Protein AF-0000000074055404 (afdb_homodimer)

pLDDT: mean 82.19, std 15.93, range [20.16, 97.06]

Nearest PDB structures (foldseek):
  6vli-assembly1_D  TM=5.947E-01  e=8.698E-02  Eganvirus ev186
  7qep-assembly1_O5  TM=8.240E-01  e=1.142E+00  Encephalitozoon cuniculi GB-M1
  1yc9-assembly1_A-3  TM=5.629E-01  e=6.021E+00  Vibrio cholerae
  2wmz-assembly1_B  TM=5.140E-01  e=6.353E+00  Escherichia coli K-12
  5c22-assembly3_C  TM=2.552E-01  e=2.553E+00  Escherichia coli

Structure (mmCIF, N/CA/C/O backbone):
data_AF-0000000074055404-model_v1
#
loop_
_entity.id
_entity.type
_entity.pdbx_description
1 polymer 'Uncharacterized protein'
#
loop_
_atom_site.group_PDB
_atom_site.id
_atom_site.type_symbol
_atom_site.label_atom_id
_atom_site.label_alt_id
_atom_site.label_comp_id
_atom_site.label_asym_id
_atom_site.label_entity_id
_atom_site.label_seq_id
_atom_site.pdbx_PDB_ins_code
_atom_site.Cartn_x
_atom_site.Cartn_y
_atom_site.Cartn_z
_atom_site.occupancy
_atom_site.B_iso_or_equiv
_atom_site.auth_seq_id
_atom_site.auth_comp_id
_atom_site.auth_asym_id
_atom_site.auth_atom_id
_atom_site.pdbx_PDB_model_num
ATOM 1 N N . MET A 1 1 ? -9.422 -15.828 -10.891 1 53.28 1 MET A N 1
ATOM 2 C CA . MET A 1 1 ? -8.461 -14.852 -10.383 1 53.28 1 MET A CA 1
ATOM 3 C C . MET A 1 1 ? -9.148 -13.516 -10.109 1 53.28 1 MET A C 1
ATOM 5 O O . MET A 1 1 ? -10.016 -13.086 -10.875 1 53.28 1 MET A O 1
ATOM 9 N N . SER A 1 2 ? -8.789 -13.016 -8.93 1 66.5 2 SER A N 1
ATOM 10 C CA . SER A 1 2 ? -9.516 -11.828 -8.492 1 66.5 2 SER A CA 1
ATOM 11 C C . SER A 1 2 ? -9.086 -10.602 -9.289 1 66.5 2 SER A C 1
ATOM 13 O O . SER A 1 2 ? -7.973 -10.547 -9.82 1 66.5 2 SER A O 1
ATOM 15 N N . GLU A 1 3 ? -9.984 -9.891 -9.828 1 78.94 3 GLU A N 1
ATOM 16 C CA . GLU A 1 3 ? -9.773 -8.578 -10.445 1 78.94 3 GLU A CA 1
ATOM 17 C C . GLU A 1 3 ? -8.633 -7.836 -9.766 1 78.94 3 GLU A C 1
ATOM 19 O O . GLU A 1 3 ? -7.852 -7.145 -10.422 1 78.94 3 GLU A O 1
ATOM 24 N N . LEU A 1 4 ? -8.414 -8.188 -8.555 1 81.88 4 LEU A N 1
ATOM 25 C CA . LEU A 1 4 ? -7.371 -7.492 -7.809 1 81.88 4 LEU A CA 1
ATOM 26 C C . LEU A 1 4 ? -5.988 -8.016 -8.195 1 81.88 4 LEU A C 1
ATOM 28 O O . LEU A 1 4 ? -5.059 -7.234 -8.398 1 81.88 4 LEU A O 1
ATOM 32 N N . SER A 1 5 ? -5.879 -9.305 -8.312 1 85.88 5 SER A N 1
ATOM 33 C CA . SER A 1 5 ? -4.582 -9.883 -8.656 1 85.88 5 SER A CA 1
ATOM 34 C C . SER A 1 5 ? -4.086 -9.375 -10.008 1 85.88 5 SER A C 1
ATOM 36 O O . SER A 1 5 ? -2.902 -9.078 -10.164 1 85.88 5 SER A O 1
ATOM 38 N N . GLN A 1 6 ? -4.977 -9.227 -10.922 1 86.88 6 GLN A N 1
ATOM 39 C CA . GLN A 1 6 ? -4.625 -8.711 -12.234 1 86.88 6 GLN A CA 1
ATOM 40 C C . GLN A 1 6 ? -4.215 -7.238 -12.156 1 86.88 6 GLN A C 1
ATOM 42 O O . GLN A 1 6 ? -3.258 -6.82 -12.812 1 86.88 6 GLN A O 1
ATOM 47 N N . ARG A 1 7 ? -4.992 -6.559 -11.414 1 88.5 7 ARG A N 1
ATOM 48 C CA . ARG A 1 7 ? -4.695 -5.141 -11.25 1 88.5 7 ARG A CA 1
ATOM 49 C C . ARG A 1 7 ? -3.316 -4.938 -10.625 1 88.5 7 ARG A C 1
ATOM 51 O O . ARG A 1 7 ? -2.543 -4.09 -11.078 1 88.5 7 ARG A O 1
ATOM 58 N N . ILE A 1 8 ? -3.008 -5.723 -9.656 1 91.88 8 ILE A N 1
ATOM 59 C CA . ILE A 1 8 ? -1.717 -5.605 -8.992 1 91.88 8 ILE A CA 1
ATOM 60 C C . ILE A 1 8 ? -0.596 -5.965 -9.961 1 91.88 8 ILE A C 1
ATOM 62 O O . ILE A 1 8 ? 0.423 -5.273 -10.031 1 91.88 8 ILE A O 1
ATOM 66 N N . ALA A 1 9 ? -0.831 -7.031 -10.695 1 93.25 9 ALA A N 1
ATOM 67 C CA . ALA A 1 9 ? 0.161 -7.43 -11.695 1 93.25 9 ALA A CA 1
ATOM 68 C C . ALA A 1 9 ? 0.406 -6.309 -12.695 1 93.25 9 ALA A C 1
ATOM 70 O O . ALA A 1 9 ? 1.551 -6.043 -13.078 1 93.25 9 ALA A O 1
ATOM 71 N N . ARG A 1 10 ? -0.628 -5.652 -13.086 1 93.19 10 ARG A N 1
ATOM 72 C CA . ARG A 1 10 ? -0.507 -4.539 -14.016 1 93.19 10 ARG A CA 1
ATOM 73 C C . ARG A 1 10 ? 0.276 -3.385 -13.398 1 93.19 10 ARG A C 1
ATOM 75 O O . ARG A 1 10 ? 1.116 -2.771 -14.055 1 93.19 10 ARG A O 1
ATOM 82 N N . LEU A 1 11 ? 0.013 -3.102 -12.188 1 93.5 11 LEU A N 1
ATOM 83 C CA . LEU A 1 11 ? 0.697 -2.014 -11.5 1 93.5 11 LEU A CA 1
ATOM 84 C C . LEU A 1 11 ? 2.18 -2.326 -11.328 1 93.5 11 LEU A C 1
ATOM 86 O O . LEU A 1 11 ? 3.023 -1.435 -11.438 1 93.5 11 LEU A O 1
ATOM 90 N N . VAL A 1 12 ? 2.49 -3.559 -11.102 1 95 12 VAL A N 1
ATOM 91 C CA . VAL A 1 12 ? 3.885 -3.971 -10.992 1 95 12 VAL A CA 1
ATOM 92 C C . VAL A 1 12 ? 4.578 -3.812 -12.344 1 95 12 VAL A C 1
ATOM 94 O O . VAL A 1 12 ? 5.684 -3.27 -12.422 1 95 12 VAL A O 1
ATOM 97 N N . HIS A 1 13 ? 3.9 -4.219 -13.312 1 95.44 13 HIS A N 1
ATOM 98 C CA . HIS A 1 13 ? 4.445 -4.078 -14.656 1 95.44 13 HIS A CA 1
ATOM 99 C C . HIS A 1 13 ? 4.68 -2.611 -15.008 1 95.44 13 HIS A C 1
ATOM 101 O O . HIS A 1 13 ? 5.723 -2.258 -15.555 1 95.44 13 HIS A O 1
ATOM 107 N N . ASN A 1 14 ? 3.705 -1.812 -14.695 1 94.69 14 ASN A N 1
ATOM 108 C CA . ASN A 1 14 ? 3.816 -0.384 -14.977 1 94.69 14 ASN A CA 1
ATOM 109 C C . ASN A 1 14 ? 4.992 0.242 -14.227 1 94.69 14 ASN A C 1
ATOM 111 O O . ASN A 1 14 ? 5.699 1.089 -14.773 1 94.69 14 ASN A O 1
ATOM 115 N N . ALA A 1 15 ? 5.176 -0.116 -13.023 1 93.75 15 ALA A N 1
ATOM 116 C CA . ALA A 1 15 ? 6.297 0.387 -12.234 1 93.75 15 ALA A CA 1
ATOM 117 C C . ALA A 1 15 ? 7.629 0.019 -12.883 1 93.75 15 ALA A C 1
ATOM 119 O O . ALA A 1 15 ? 8.539 0.85 -12.969 1 93.75 15 ALA A O 1
ATOM 120 N N . ALA A 1 16 ? 7.691 -1.181 -13.367 1 95.31 16 ALA A N 1
ATOM 121 C CA . ALA A 1 16 ? 8.914 -1.668 -13.992 1 95.31 16 ALA A CA 1
ATOM 122 C C . ALA A 1 16 ? 9.141 -1.011 -15.352 1 95.31 16 ALA A C 1
ATOM 124 O O . ALA A 1 16 ? 10.25 -0.587 -15.672 1 95.31 16 ALA A O 1
ATOM 125 N N . SER A 1 17 ? 8.102 -0.886 -16.109 1 95.62 17 SER A N 1
ATOM 126 C CA . SER A 1 17 ? 8.211 -0.383 -17.484 1 95.62 17 SER A CA 1
ATOM 127 C C . SER A 1 17 ? 8.445 1.124 -17.5 1 95.62 17 SER A C 1
ATOM 129 O O . SER A 1 17 ? 9.078 1.649 -18.422 1 95.62 17 SER A O 1
ATOM 131 N N . SER A 1 18 ? 7.973 1.788 -16.469 1 93.56 18 SER A N 1
ATOM 132 C CA . SER A 1 18 ? 8.117 3.24 -16.422 1 93.56 18 SER A CA 1
ATOM 133 C C . SER A 1 18 ? 9.453 3.645 -15.805 1 93.56 18 SER A C 1
ATOM 135 O O . SER A 1 18 ? 9.82 4.82 -15.828 1 93.56 18 SER A O 1
ATOM 137 N N . TYR A 1 19 ? 10.125 2.717 -15.266 1 93.62 19 TYR A N 1
ATOM 138 C CA . TYR A 1 19 ? 11.461 2.959 -14.734 1 93.62 19 TYR A CA 1
ATOM 139 C C . TYR A 1 19 ? 12.438 3.32 -15.844 1 93.62 19 TYR A C 1
ATOM 141 O O . TYR A 1 19 ? 12.328 2.803 -16.969 1 93.62 19 TYR A O 1
ATOM 149 N N . PRO A 1 20 ? 13.305 4.305 -15.531 1 94.81 20 PRO A N 1
ATOM 150 C CA . PRO A 1 20 ? 14.289 4.605 -16.562 1 94.81 20 PRO A CA 1
ATOM 151 C C . PRO A 1 20 ? 15.008 3.359 -17.094 1 94.81 20 PRO A C 1
ATOM 153 O O . PRO A 1 20 ? 15.609 2.619 -16.312 1 94.81 20 PRO A O 1
ATOM 156 N N . GLY A 1 21 ? 15.039 3.057 -18.453 1 95.56 21 GLY A N 1
ATOM 157 C CA . GLY A 1 21 ? 15.609 1.869 -19.062 1 95.56 21 GLY A CA 1
ATOM 158 C C . GLY A 1 21 ? 14.633 0.714 -19.156 1 95.56 21 GLY A C 1
ATOM 159 O O . GLY A 1 21 ? 14.938 -0.323 -19.75 1 95.56 21 GLY A O 1
ATOM 160 N N . GLY A 1 22 ? 13.5 0.928 -18.531 1 94.38 22 GLY A N 1
ATOM 161 C CA . GLY A 1 22 ? 12.422 -0.047 -18.641 1 94.38 22 GLY A CA 1
ATOM 162 C C . GLY A 1 22 ? 12.719 -1.346 -17.922 1 94.38 22 GLY A C 1
ATOM 163 O O . GLY A 1 22 ? 13.531 -1.374 -17 1 94.38 22 GLY A O 1
ATOM 164 N N . ILE A 1 23 ? 12.031 -2.412 -18.281 1 93.94 23 ILE A N 1
ATOM 165 C CA . ILE A 1 23 ? 12.164 -3.729 -17.672 1 93.94 23 ILE A CA 1
ATOM 166 C C . ILE A 1 23 ? 13.578 -4.262 -17.891 1 93.94 23 ILE A C 1
ATOM 168 O O . ILE A 1 23 ? 14.141 -4.93 -17.016 1 93.94 23 ILE A O 1
ATOM 172 N N . ALA A 1 24 ? 14.164 -3.904 -18.953 1 94.06 24 ALA A N 1
ATOM 173 C CA . ALA A 1 24 ? 15.516 -4.355 -19.266 1 94.06 24 ALA A CA 1
ATOM 174 C C . ALA A 1 24 ? 16.516 -3.879 -18.219 1 94.06 24 ALA A C 1
ATOM 176 O O . ALA A 1 24 ? 17.484 -4.582 -17.906 1 94.06 24 ALA A O 1
ATOM 177 N N . ALA A 1 25 ? 16.25 -2.703 -17.625 1 94.06 25 ALA A N 1
ATOM 178 C CA . ALA A 1 25 ? 17.156 -2.121 -16.625 1 94.06 25 ALA A CA 1
ATOM 179 C C . ALA A 1 25 ? 17 -2.822 -15.281 1 94.06 25 ALA A C 1
ATOM 181 O O . ALA A 1 25 ? 17.969 -2.916 -14.516 1 94.06 25 ALA A O 1
ATOM 182 N N . ILE A 1 26 ? 15.852 -3.33 -15.039 1 91.56 26 ILE A N 1
ATOM 183 C CA . ILE A 1 26 ? 15.594 -3.873 -13.711 1 91.56 26 ILE A CA 1
ATOM 184 C C . ILE A 1 26 ? 15.781 -5.387 -13.727 1 91.56 26 ILE A C 1
ATOM 186 O O . ILE A 1 26 ? 16.078 -5.996 -12.695 1 91.56 26 ILE A O 1
ATOM 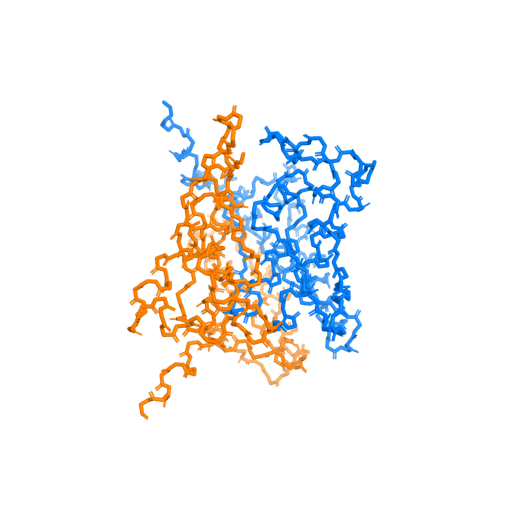190 N N . ALA A 1 27 ? 15.703 -6.047 -14.875 1 91.94 27 ALA A N 1
ATOM 191 C CA . ALA A 1 27 ? 15.68 -7.496 -15.039 1 91.94 27 ALA A CA 1
ATOM 192 C C . ALA A 1 27 ? 16.906 -8.141 -14.406 1 91.94 27 ALA A C 1
ATOM 194 O O . ALA A 1 27 ? 16.797 -9.141 -13.688 1 91.94 27 ALA A O 1
ATOM 195 N N . PRO A 1 28 ? 18.094 -7.531 -14.523 1 90.19 28 PRO A N 1
ATOM 196 C CA . PRO A 1 28 ? 19.266 -8.156 -13.922 1 90.19 28 PRO A CA 1
ATOM 197 C C . PRO A 1 28 ? 19.172 -8.266 -12.398 1 90.19 28 PRO A C 1
ATOM 199 O O . PRO A 1 28 ? 19.688 -9.219 -11.812 1 90.19 28 PRO A O 1
ATOM 202 N N . ARG A 1 29 ? 18.484 -7.398 -11.82 1 87.44 29 ARG A N 1
ATOM 203 C CA . ARG A 1 29 ? 18.375 -7.395 -10.367 1 87.44 29 ARG A CA 1
ATOM 204 C C . ARG A 1 29 ? 17.344 -8.414 -9.898 1 87.44 29 ARG A C 1
ATOM 206 O O . ARG A 1 29 ? 17.328 -8.797 -8.719 1 87.44 29 ARG A O 1
ATOM 213 N N . LEU A 1 30 ? 16.516 -8.75 -10.82 1 86.75 30 LEU A N 1
ATOM 214 C CA . LEU A 1 30 ? 15.492 -9.742 -10.484 1 86.75 30 LEU A CA 1
ATOM 215 C C . LEU A 1 30 ? 16.016 -11.156 -10.75 1 86.75 30 LEU A C 1
ATOM 217 O O . LEU A 1 30 ? 15.438 -12.125 -10.258 1 86.75 30 LEU A O 1
ATOM 221 N N . MET A 1 31 ? 17.109 -11.211 -11.477 1 80.44 31 MET A N 1
ATOM 222 C CA . MET A 1 31 ? 17.688 -12.5 -11.867 1 80.44 31 MET A CA 1
ATOM 223 C C . MET A 1 31 ? 18.672 -12.984 -10.812 1 80.44 31 MET A C 1
ATOM 225 O O . MET A 1 31 ? 19.297 -14.039 -10.984 1 80.44 31 MET A O 1
ATOM 229 N N . GLU A 1 32 ? 18.844 -12.312 -9.797 1 67.94 32 GLU A N 1
ATOM 230 C CA . GLU A 1 32 ? 19.906 -12.539 -8.828 1 67.94 32 GLU A CA 1
ATOM 231 C C . GLU A 1 32 ? 19.797 -13.93 -8.203 1 67.94 32 GLU A C 1
ATOM 233 O O . GLU A 1 32 ? 20.797 -14.508 -7.781 1 67.94 32 GLU A O 1
ATOM 238 N N . ASP A 1 33 ? 18.797 -14.562 -8.305 1 65.12 33 ASP A N 1
ATOM 239 C CA . ASP A 1 33 ? 18.703 -15.906 -7.746 1 65.12 33 ASP A CA 1
ATOM 240 C C . ASP A 1 33 ? 18.781 -16.969 -8.844 1 65.12 33 ASP A C 1
ATOM 242 O O . ASP A 1 33 ? 18.266 -18.078 -8.68 1 65.12 33 ASP A O 1
ATOM 246 N N . GLY A 1 34 ? 19.359 -16.578 -9.945 1 72.31 34 GLY A N 1
ATOM 247 C CA . GLY A 1 34 ? 19.578 -17.547 -11.008 1 72.31 34 GLY A CA 1
ATOM 248 C C . GLY A 1 34 ? 18.375 -17.688 -11.93 1 72.31 34 GLY A C 1
ATOM 249 O O . GLY A 1 34 ? 18.344 -18.578 -12.781 1 72.31 34 GLY A O 1
ATOM 250 N N . ARG A 1 35 ? 17.5 -16.906 -11.805 1 79.81 35 ARG A N 1
ATOM 251 C CA . ARG A 1 35 ? 16.328 -16.953 -12.672 1 79.81 35 ARG A CA 1
ATOM 252 C C . ARG A 1 35 ? 16.672 -16.516 -14.086 1 79.81 35 ARG A C 1
ATOM 254 O O . ARG A 1 35 ? 17.469 -15.594 -14.281 1 79.81 35 ARG A O 1
ATOM 261 N N . ALA A 1 36 ? 16.125 -17.344 -15.008 1 85 36 ALA A N 1
ATOM 262 C CA . ALA A 1 36 ? 16.328 -16.984 -16.406 1 85 36 ALA A CA 1
ATOM 263 C C . ALA A 1 36 ? 15.625 -15.664 -16.75 1 85 36 ALA A C 1
ATOM 265 O O . ALA A 1 36 ? 14.578 -15.359 -16.172 1 85 36 ALA A O 1
ATOM 266 N N . GLU A 1 37 ? 16.281 -14.953 -17.609 1 88.25 37 GLU A N 1
ATOM 267 C CA . GLU A 1 37 ? 15.719 -13.68 -18.062 1 88.25 37 GLU A CA 1
ATOM 268 C C . GLU A 1 37 ? 14.312 -13.867 -18.625 1 88.25 37 GLU A C 1
ATOM 270 O O . GLU A 1 37 ? 13.406 -13.078 -18.328 1 88.25 37 GLU A O 1
ATOM 275 N N . ARG A 1 38 ? 14.188 -14.875 -19.375 1 88.69 38 ARG A N 1
ATOM 276 C CA . ARG A 1 38 ? 12.891 -15.148 -20 1 88.69 38 ARG A CA 1
ATOM 277 C C . ARG A 1 38 ? 11.812 -15.336 -18.938 1 88.69 38 ARG A C 1
ATOM 279 O O . ARG A 1 38 ? 10.68 -14.883 -19.109 1 88.69 38 ARG A O 1
ATOM 286 N N . THR A 1 39 ? 12.148 -15.992 -17.859 1 86.19 39 THR A N 1
ATOM 287 C CA . THR A 1 39 ? 11.211 -16.234 -16.766 1 86.19 39 THR A CA 1
ATOM 288 C C . THR A 1 39 ? 10.82 -14.93 -16.078 1 86.19 39 THR A C 1
ATOM 290 O O . THR A 1 39 ? 9.648 -14.727 -15.742 1 86.19 39 THR A O 1
ATOM 293 N N . VAL A 1 40 ? 11.773 -14.047 -15.977 1 88.38 40 VAL A N 1
ATOM 294 C CA . VAL A 1 40 ? 11.523 -12.758 -15.344 1 88.38 40 VAL A CA 1
ATOM 295 C C . VAL A 1 40 ? 10.523 -11.953 -16.172 1 88.38 40 VAL A C 1
ATOM 297 O O . VAL A 1 40 ? 9.555 -11.414 -15.641 1 88.38 40 VAL A O 1
ATOM 300 N N . TYR A 1 41 ? 10.75 -11.961 -17.453 1 90.56 41 TYR A N 1
ATOM 301 C CA . TYR A 1 41 ? 9.859 -11.219 -18.344 1 90.56 41 TYR A CA 1
ATOM 302 C C . TYR A 1 41 ? 8.461 -11.828 -18.344 1 90.56 41 TYR A C 1
ATOM 304 O O . TYR A 1 41 ? 7.461 -11.109 -18.344 1 90.56 41 TYR A O 1
ATOM 312 N N . GLN A 1 42 ? 8.414 -13.094 -18.297 1 88.44 42 GLN A N 1
ATOM 313 C CA . GLN A 1 42 ? 7.125 -13.773 -18.266 1 88.44 42 GLN A CA 1
ATOM 314 C C . GLN A 1 42 ? 6.379 -13.469 -16.969 1 88.4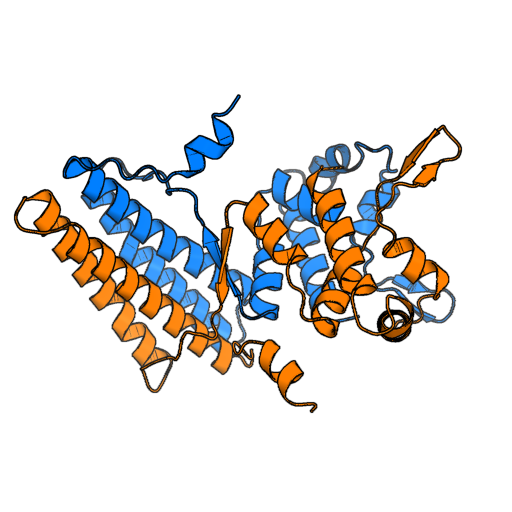4 42 GLN A C 1
ATOM 316 O O . GLN A 1 42 ? 5.168 -13.234 -16.984 1 88.44 42 GLN A O 1
ATOM 321 N N . ASP A 1 43 ? 7.062 -13.523 -15.914 1 88.56 43 ASP A N 1
ATOM 322 C CA . ASP A 1 43 ? 6.449 -13.297 -14.609 1 88.56 43 ASP A CA 1
ATOM 323 C C . ASP A 1 43 ? 5.914 -11.875 -14.492 1 88.56 43 ASP A C 1
ATOM 325 O O . ASP A 1 43 ? 4.914 -11.633 -13.812 1 88.56 43 ASP A O 1
ATOM 329 N N . LEU A 1 44 ? 6.586 -10.953 -15.18 1 92.06 44 LEU A N 1
ATOM 330 C CA . LEU A 1 44 ? 6.199 -9.547 -15.078 1 92.06 44 LEU A CA 1
ATOM 331 C C . LEU A 1 44 ? 5.121 -9.203 -16.094 1 92.06 44 LEU A C 1
ATOM 333 O O . LEU A 1 44 ? 4.539 -8.117 -16.047 1 92.06 44 LEU A O 1
ATOM 337 N N . ASN A 1 45 ? 4.887 -10.117 -16.984 1 90.5 45 ASN A N 1
ATOM 338 C CA . ASN A 1 45 ? 3.846 -9.875 -17.984 1 90.5 45 ASN A CA 1
ATOM 339 C C . ASN A 1 45 ? 2.453 -9.93 -17.359 1 90.5 45 ASN A C 1
ATOM 341 O O . ASN A 1 45 ? 2.045 -10.969 -16.828 1 90.5 45 ASN A O 1
ATOM 345 N N . PRO A 1 46 ? 1.762 -8.797 -17.438 1 89.38 46 PRO A N 1
ATOM 346 C CA . PRO A 1 46 ? 0.471 -8.727 -16.75 1 89.38 46 PRO A CA 1
ATOM 347 C C . PRO A 1 46 ? -0.663 -9.352 -17.562 1 89.38 46 PRO A C 1
ATOM 349 O O . PRO A 1 46 ? -1.794 -9.445 -17.078 1 89.38 46 PRO A O 1
ATOM 352 N N . GLN A 1 47 ? -0.398 -9.797 -18.688 1 87.25 47 GLN A N 1
ATOM 353 C CA . GLN A 1 47 ? -1.431 -10.352 -19.562 1 87.25 47 GLN A CA 1
ATOM 354 C C . GLN A 1 47 ? -1.619 -11.844 -19.312 1 87.25 47 GLN A C 1
ATOM 356 O O . GLN A 1 47 ? -0.646 -12.578 -19.109 1 87.25 47 GLN A O 1
ATOM 361 N N . PRO A 1 48 ? -2.896 -12.219 -19.25 1 81.81 48 PRO A N 1
ATOM 362 C CA . PRO A 1 48 ? -3.131 -13.656 -19.156 1 81.81 48 PRO A CA 1
ATOM 363 C C . PRO A 1 48 ? -2.627 -14.422 -20.375 1 81.81 48 PRO A C 1
ATOM 365 O O . PRO A 1 48 ? -2.561 -13.859 -21.469 1 81.81 48 PRO A O 1
ATOM 368 N N . ARG A 1 49 ? -2.26 -15.648 -20.141 1 78.62 49 ARG A N 1
ATOM 369 C CA . ARG A 1 49 ? -1.757 -16.484 -21.219 1 78.62 49 ARG A CA 1
ATOM 370 C C . ARG A 1 49 ? -2.768 -17.578 -21.594 1 78.62 49 ARG A C 1
ATOM 372 O O . ARG A 1 49 ? -3.402 -18.156 -20.719 1 78.62 49 ARG A O 1
ATOM 379 N N . LYS A 1 50 ? -2.938 -17.703 -22.844 1 78 50 LYS A N 1
ATOM 380 C CA . LYS A 1 50 ? -3.818 -18.781 -23.312 1 78 50 LYS A CA 1
ATOM 381 C C . LYS A 1 50 ? -3.146 -20.141 -23.188 1 78 50 LYS A C 1
ATOM 383 O O . LYS A 1 50 ? -1.993 -20.312 -23.594 1 78 50 LYS A O 1
ATOM 388 N N . LEU A 1 51 ? -3.801 -21.062 -22.484 1 74.69 51 LEU A N 1
ATOM 389 C CA . LEU A 1 51 ? -3.309 -22.438 -22.375 1 74.69 51 LEU A CA 1
ATOM 390 C C . LEU A 1 51 ? -3.768 -23.281 -23.562 1 74.69 51 LEU A C 1
ATOM 392 O O . LEU A 1 51 ? -4.621 -22.844 -24.344 1 74.69 51 LEU A O 1
ATOM 396 N N . GLY A 1 52 ? -3.041 -24.344 -23.719 1 72.56 52 GLY A N 1
ATOM 397 C CA . GLY A 1 52 ? -3.34 -25.219 -24.844 1 72.56 52 GLY A CA 1
ATOM 398 C C . GLY A 1 52 ? -4.789 -25.656 -24.891 1 72.56 52 GLY A C 1
ATOM 399 O O . GLY A 1 52 ? -5.34 -25.891 -25.969 1 72.56 52 GLY A O 1
ATOM 400 N N . ASP A 1 53 ? -5.473 -25.703 -23.828 1 75.44 53 ASP A N 1
ATOM 401 C CA . ASP A 1 53 ? -6.852 -26.172 -23.766 1 75.44 53 ASP A CA 1
ATOM 402 C C . ASP A 1 53 ? -7.836 -25.016 -23.844 1 75.44 53 ASP A C 1
ATOM 404 O O . ASP A 1 53 ? -9.039 -25.203 -23.641 1 75.44 53 ASP A O 1
ATOM 408 N N . GLY A 1 54 ? -7.348 -23.797 -24.062 1 74.62 54 GLY A N 1
ATOM 409 C CA . GLY A 1 54 ? -8.195 -22.625 -24.266 1 74.62 54 GLY A CA 1
ATOM 410 C C . GLY A 1 54 ? -8.383 -21.812 -23 1 74.62 54 GLY A C 1
ATOM 411 O O . GLY A 1 54 ? -8.93 -20.703 -23.047 1 74.62 54 GLY A O 1
ATOM 412 N N . ARG A 1 55 ? -7.926 -22.422 -22 1 74.69 55 ARG A N 1
ATOM 413 C CA . ARG A 1 55 ? -8.07 -21.688 -20.734 1 74.69 55 ARG A CA 1
ATOM 414 C C . ARG A 1 55 ? -7.027 -20.578 -20.625 1 74.69 55 ARG A C 1
ATOM 416 O O . ARG A 1 55 ? -5.977 -20.641 -21.266 1 74.69 55 ARG A O 1
ATOM 423 N N . MET A 1 56 ? -7.383 -19.5 -19.859 1 76.5 56 MET A N 1
ATOM 424 C CA . MET A 1 56 ? -6.48 -18.375 -19.609 1 76.5 56 MET A CA 1
ATOM 425 C C . MET A 1 56 ? -5.793 -18.516 -18.25 1 76.5 56 MET A C 1
ATOM 427 O O . MET A 1 56 ? -6.457 -18.719 -17.234 1 76.5 56 MET A O 1
ATOM 431 N N . LYS A 1 57 ? -4.508 -18.609 -18.391 1 74.81 57 LYS A N 1
ATOM 432 C CA . LYS A 1 57 ? -3.727 -18.609 -17.156 1 74.81 57 LYS A CA 1
ATOM 433 C C . LYS A 1 57 ? -3.516 -17.188 -16.641 1 74.81 57 LYS A C 1
ATOM 435 O O . LYS A 1 57 ? -3.049 -16.312 -17.359 1 74.81 57 LYS A O 1
ATOM 440 N N . PRO A 1 58 ? -3.908 -16.938 -15.438 1 78.56 58 PRO A N 1
ATOM 441 C CA . PRO A 1 58 ? -3.678 -15.602 -14.867 1 78.56 58 PRO A CA 1
ATOM 442 C C . PRO A 1 58 ? -2.193 -15.273 -14.734 1 78.56 58 PRO A C 1
ATOM 444 O O . PRO A 1 58 ? -1.35 -16.172 -14.758 1 78.56 58 PRO A O 1
ATOM 447 N N . PRO A 1 59 ? -1.983 -13.984 -14.648 1 78.88 59 PRO A N 1
ATOM 448 C CA . PRO A 1 59 ? -0.586 -13.602 -14.438 1 78.88 59 PRO A CA 1
ATOM 449 C C . PRO A 1 59 ? 0.038 -14.289 -13.227 1 78.88 59 PRO A C 1
ATOM 451 O O . PRO A 1 59 ? -0.628 -14.469 -12.203 1 78.88 59 PRO A O 1
ATOM 454 N N . CYS A 1 60 ? 1.234 -14.664 -13.375 1 80.06 60 CYS A N 1
ATOM 455 C CA . CYS A 1 60 ? 1.938 -15.43 -12.352 1 80.06 60 CYS A CA 1
ATOM 456 C C . CYS A 1 60 ? 2.951 -14.562 -11.617 1 80.06 60 CYS A C 1
ATOM 458 O O . CYS A 1 60 ? 3.969 -15.055 -11.133 1 80.06 60 CYS A O 1
ATOM 460 N N . THR A 1 61 ? 2.641 -13.297 -11.633 1 89.31 61 THR A N 1
ATOM 461 C CA . THR A 1 61 ? 3.58 -12.43 -10.945 1 89.31 61 THR A CA 1
ATOM 462 C C . THR A 1 61 ? 3.758 -12.867 -9.492 1 89.31 61 THR A C 1
ATOM 464 O O . THR A 1 61 ? 2.777 -13.117 -8.789 1 89.31 61 THR A O 1
ATOM 467 N N . LYS A 1 62 ? 4.957 -12.938 -9.109 1 90 62 LYS A N 1
ATOM 468 C CA . LYS A 1 62 ? 5.293 -13.422 -7.773 1 90 62 LYS A CA 1
ATOM 469 C C . LYS A 1 62 ? 5.402 -12.273 -6.781 1 90 62 LYS A C 1
ATOM 471 O O . LYS A 1 62 ? 5.684 -11.133 -7.168 1 90 62 LYS A O 1
ATOM 476 N N . ILE A 1 63 ? 5.277 -12.695 -5.574 1 90.69 63 ILE A N 1
ATOM 477 C CA . ILE A 1 63 ? 5.414 -11.727 -4.492 1 90.69 63 ILE A CA 1
ATOM 478 C C . ILE A 1 63 ? 6.832 -11.156 -4.484 1 90.69 63 ILE A C 1
ATOM 480 O O . ILE A 1 63 ? 7.02 -9.953 -4.305 1 90.69 63 ILE A O 1
ATOM 484 N N . GLY A 1 64 ? 7.781 -12 -4.719 1 89.25 64 GLY A N 1
ATOM 485 C CA . GLY A 1 64 ? 9.164 -11.555 -4.746 1 89.25 64 GLY A CA 1
ATOM 486 C C . GLY A 1 64 ? 9.438 -10.5 -5.801 1 89.25 64 GLY A C 1
ATOM 487 O O . GLY A 1 64 ? 10.172 -9.539 -5.555 1 89.25 64 GLY A O 1
ATOM 488 N N . ASP A 1 65 ? 8.852 -10.68 -6.898 1 91.56 65 ASP A N 1
ATOM 489 C CA . ASP A 1 65 ? 9.008 -9.703 -7.973 1 91.56 65 ASP A CA 1
ATOM 490 C C . ASP A 1 65 ? 8.375 -8.367 -7.598 1 91.56 65 ASP A C 1
ATOM 492 O O . ASP A 1 65 ? 8.961 -7.309 -7.836 1 91.56 65 ASP A O 1
ATOM 496 N N . MET A 1 66 ? 7.223 -8.469 -7.086 1 93.31 66 MET A N 1
ATOM 497 C CA . MET A 1 66 ? 6.531 -7.25 -6.66 1 93.31 66 MET A CA 1
ATOM 498 C C . MET A 1 66 ? 7.375 -6.469 -5.66 1 93.31 66 MET A C 1
ATOM 500 O O . MET A 1 66 ? 7.562 -5.262 -5.809 1 93.31 66 MET A O 1
ATOM 504 N N . VAL A 1 67 ? 7.902 -7.145 -4.738 1 90.31 67 VAL A N 1
ATOM 505 C CA . VAL A 1 67 ? 8.703 -6.52 -3.689 1 90.31 67 VAL A CA 1
ATOM 506 C C . VAL A 1 67 ? 9.945 -5.875 -4.305 1 90.31 67 VAL A C 1
ATOM 508 O O . VAL A 1 67 ? 10.227 -4.703 -4.062 1 90.31 67 VAL A O 1
ATOM 511 N N . ARG A 1 68 ? 10.57 -6.578 -5.102 1 91.19 68 ARG A N 1
ATOM 512 C CA . ARG A 1 68 ? 11.82 -6.094 -5.68 1 91.19 68 ARG A CA 1
ATOM 513 C C . ARG A 1 68 ? 11.57 -4.906 -6.605 1 91.19 68 ARG A C 1
ATOM 515 O O . ARG A 1 68 ? 12.32 -3.932 -6.594 1 91.19 68 ARG A O 1
ATOM 522 N N . VAL A 1 69 ? 10.57 -5 -7.391 1 93.44 69 VAL A N 1
ATOM 523 C CA . VAL A 1 69 ? 10.227 -3.9 -8.289 1 93.44 69 VAL A CA 1
ATOM 524 C C . VAL A 1 69 ? 9.938 -2.643 -7.473 1 93.44 69 VAL A C 1
ATOM 526 O O . VAL A 1 69 ? 10.406 -1.554 -7.805 1 93.44 69 VAL A O 1
ATOM 529 N N . MET A 1 70 ? 9.227 -2.822 -6.41 1 92.31 70 MET A N 1
ATOM 530 C CA . MET A 1 70 ? 8.914 -1.679 -5.559 1 92.31 70 MET A CA 1
ATOM 531 C C . MET A 1 70 ? 10.164 -1.13 -4.891 1 92.31 70 MET A C 1
ATOM 533 O O . MET A 1 70 ? 10.32 0.085 -4.746 1 92.31 70 MET A O 1
ATOM 537 N N . GLU A 1 71 ? 11.07 -1.958 -4.547 1 89.25 71 GLU A N 1
ATOM 538 C CA . GLU A 1 71 ? 12.328 -1.53 -3.934 1 89.25 71 GLU A CA 1
ATOM 539 C C . GLU A 1 71 ? 13.18 -0.729 -4.918 1 89.25 71 GLU A C 1
ATOM 541 O O . GLU A 1 71 ? 13.766 0.289 -4.547 1 89.25 71 GLU A O 1
ATOM 546 N N . ILE A 1 72 ? 13.188 -1.21 -6.082 1 91.44 72 ILE A N 1
ATOM 547 C CA . ILE A 1 72 ? 14.047 -0.606 -7.09 1 91.44 72 ILE A CA 1
ATOM 548 C C . ILE A 1 72 ? 13.438 0.708 -7.574 1 91.44 72 ILE A C 1
ATOM 550 O O . ILE A 1 72 ? 14.141 1.719 -7.688 1 91.44 72 ILE A O 1
ATOM 554 N N . THR A 1 73 ? 12.156 0.726 -7.82 1 92.94 73 THR A N 1
ATOM 555 C CA . THR A 1 73 ? 11.516 1.858 -8.484 1 92.94 73 THR A CA 1
ATOM 556 C C . THR A 1 73 ? 11.023 2.875 -7.457 1 92.94 73 THR A C 1
ATOM 558 O O . THR A 1 73 ? 10.805 4.043 -7.789 1 92.94 73 THR A O 1
ATOM 561 N N . GLY A 1 74 ? 10.672 2.438 -6.25 1 88.44 74 GLY A N 1
ATOM 562 C CA . GLY A 1 74 ? 10.055 3.303 -5.254 1 88.44 74 GLY A CA 1
ATOM 563 C C . GLY A 1 74 ? 8.57 3.518 -5.488 1 88.44 74 GLY A C 1
ATOM 564 O O . GLY A 1 74 ? 7.918 4.238 -4.73 1 88.44 74 GLY A O 1
ATOM 565 N N . ASN A 1 75 ? 8.094 2.951 -6.539 1 90.81 75 ASN A N 1
ATOM 566 C CA . ASN A 1 75 ? 6.668 3.053 -6.844 1 90.81 75 ASN A CA 1
ATOM 567 C C . ASN A 1 75 ? 5.848 2.061 -6.023 1 90.81 75 ASN A C 1
ATOM 569 O O . ASN A 1 75 ? 5.887 0.855 -6.277 1 90.81 75 ASN A O 1
ATOM 573 N N . LEU A 1 76 ? 4.988 2.568 -5.086 1 89.5 76 LEU A N 1
ATOM 574 C CA . LEU A 1 76 ? 4.277 1.717 -4.137 1 89.5 76 LEU A CA 1
ATOM 575 C C . LEU A 1 76 ? 2.807 1.588 -4.516 1 89.5 76 LEU A C 1
ATOM 577 O O . LEU A 1 76 ? 1.992 1.135 -3.711 1 89.5 76 LEU A O 1
ATOM 581 N N . GLU A 1 77 ? 2.471 1.902 -5.715 1 89.69 77 GLU A N 1
ATOM 582 C CA . GLU A 1 77 ? 1.084 1.836 -6.164 1 89.69 77 GLU A CA 1
ATOM 583 C C . GLU A 1 77 ? 0.507 0.436 -5.973 1 89.69 77 GLU A C 1
ATOM 585 O O . GLU A 1 77 ? -0.643 0.285 -5.555 1 89.69 77 GLU A O 1
ATOM 590 N N . PRO A 1 78 ? 1.258 -0.653 -6.266 1 92.81 78 PRO A N 1
ATOM 591 C CA . PRO A 1 78 ? 0.703 -1.985 -6.012 1 92.81 78 PRO A CA 1
ATOM 592 C C . PRO A 1 78 ? 0.323 -2.197 -4.547 1 92.81 78 PRO A C 1
ATOM 594 O O . PRO A 1 78 ? -0.721 -2.789 -4.258 1 92.81 78 PRO A O 1
ATOM 597 N N . LEU A 1 79 ? 1.139 -1.713 -3.686 1 89.88 79 LEU A N 1
ATOM 598 C CA . LEU A 1 79 ? 0.875 -1.837 -2.256 1 89.88 79 LEU A CA 1
ATOM 599 C C . LEU A 1 79 ? -0.339 -1.007 -1.853 1 89.88 79 LEU A C 1
ATOM 601 O O . LEU A 1 79 ? -1.17 -1.459 -1.062 1 89.88 79 LEU A O 1
ATOM 605 N N . TYR A 1 80 ? -0.468 0.114 -2.434 1 84.94 80 TYR A N 1
ATOM 606 C CA . TYR A 1 80 ? -1.622 0.963 -2.162 1 84.94 80 TYR A CA 1
ATOM 607 C C . TYR A 1 80 ? -2.91 0.306 -2.646 1 84.94 80 TYR A C 1
ATOM 609 O O . TYR A 1 80 ? -3.939 0.371 -1.972 1 84.94 80 TYR A O 1
ATOM 617 N N . ALA A 1 81 ? -2.826 -0.295 -3.725 1 85.75 81 ALA A N 1
ATOM 618 C CA . ALA A 1 81 ? -3.996 -0.992 -4.254 1 85.75 81 ALA A CA 1
ATOM 619 C C . ALA A 1 81 ? -4.414 -2.139 -3.338 1 85.75 81 ALA A C 1
ATOM 621 O O . ALA A 1 81 ? -5.605 -2.348 -3.096 1 85.75 81 ALA A O 1
ATOM 622 N N . LEU A 1 82 ? -3.43 -2.861 -2.842 1 88.5 82 LEU A N 1
ATOM 623 C CA . LEU A 1 82 ? -3.713 -3.934 -1.894 1 88.5 82 LEU A CA 1
ATOM 624 C C . LEU A 1 82 ? -4.395 -3.387 -0.644 1 88.5 82 LEU A C 1
ATOM 626 O O . LEU A 1 82 ? -5.41 -3.926 -0.2 1 88.5 82 LEU A O 1
ATOM 630 N N . CYS A 1 83 ? -3.846 -2.334 -0.136 1 84.56 83 CYS A N 1
ATOM 631 C CA . CYS A 1 83 ? -4.406 -1.725 1.065 1 84.56 83 CYS A CA 1
ATOM 632 C C . CYS A 1 83 ? -5.844 -1.278 0.831 1 84.56 83 CYS A C 1
ATOM 634 O O . CYS A 1 83 ? -6.727 -1.567 1.64 1 84.56 83 CYS A O 1
ATOM 636 N N . ALA A 1 84 ? -5.996 -0.651 -0.258 1 78.31 84 ALA A N 1
ATOM 637 C CA . ALA A 1 84 ? -7.332 -0.156 -0.577 1 78.31 84 ALA A CA 1
ATOM 638 C C . ALA A 1 84 ? -8.344 -1.299 -0.625 1 78.31 84 ALA A C 1
ATOM 640 O O . ALA A 1 84 ? -9.453 -1.179 -0.1 1 78.31 84 ALA A O 1
ATOM 641 N N . HIS A 1 85 ? -7.953 -2.379 -1.202 1 82.12 85 HIS A N 1
ATOM 642 C CA . HIS A 1 85 ? -8.844 -3.523 -1.354 1 82.12 85 HIS A CA 1
ATOM 643 C C . HIS A 1 85 ? -9.266 -4.078 0.004 1 82.12 85 HIS A C 1
ATOM 645 O O . HIS A 1 85 ? -10.398 -4.531 0.168 1 82.12 85 HIS A O 1
ATOM 651 N N . PHE A 1 86 ? -8.398 -3.986 0.926 1 83.25 86 PHE A N 1
ATOM 652 C CA . PHE A 1 86 ? -8.68 -4.574 2.23 1 83.25 86 PHE A CA 1
ATOM 653 C C . PHE A 1 86 ? -9.117 -3.506 3.225 1 83.25 86 PHE A C 1
ATOM 655 O O . PHE A 1 86 ? -9.133 -3.742 4.434 1 83.25 86 PHE A O 1
ATOM 662 N N . GLY A 1 87 ? -9.328 -2.236 2.738 1 74.69 87 GLY A N 1
ATOM 663 C CA . GLY A 1 87 ? -9.883 -1.175 3.561 1 74.69 87 GLY A CA 1
ATOM 664 C C . GLY A 1 87 ? -8.859 -0.501 4.449 1 74.69 87 GLY A C 1
ATOM 665 O O . GLY A 1 87 ? -9.18 -0.072 5.559 1 74.69 87 GLY A O 1
ATOM 666 N N . LEU A 1 88 ? -7.645 -0.542 4.016 1 76.75 88 LEU A N 1
ATOM 667 C CA . LEU A 1 88 ? -6.562 0.052 4.793 1 76.75 88 LEU A CA 1
ATOM 668 C C . LEU A 1 88 ? -5.988 1.274 4.082 1 76.75 88 LEU A C 1
ATOM 670 O O . LEU A 1 88 ? -6.023 1.355 2.854 1 76.75 88 LEU A O 1
ATOM 674 N N . VAL A 1 89 ? -5.535 2.186 4.824 1 76.06 89 VAL A N 1
ATOM 675 C CA . VAL A 1 89 ? -4.801 3.352 4.34 1 76.06 89 VAL A CA 1
ATOM 676 C C . VAL A 1 89 ? -3.355 3.291 4.824 1 76.06 89 VAL A C 1
ATOM 678 O O . VAL A 1 89 ? -3.1 3.23 6.027 1 76.06 89 VAL A O 1
ATOM 681 N N . PRO A 1 90 ? -2.496 3.207 3.848 1 76.62 90 PRO A N 1
ATOM 682 C CA . PRO A 1 90 ? -1.084 3.229 4.234 1 76.62 90 PRO A CA 1
ATOM 683 C C . PRO A 1 90 ? -0.586 4.629 4.574 1 76.62 90 PRO A C 1
ATOM 685 O O . PRO A 1 90 ? -0.823 5.574 3.816 1 76.62 90 PRO A O 1
ATOM 688 N N . THR A 1 91 ? -0.008 4.777 5.742 1 74.19 91 THR A N 1
ATOM 689 C CA . THR A 1 91 ? 0.55 6.055 6.176 1 74.19 91 THR A CA 1
ATOM 690 C C . THR A 1 91 ? 2.035 5.914 6.496 1 74.19 91 THR A C 1
ATOM 692 O O . THR A 1 91 ? 2.439 4.992 7.203 1 74.19 91 THR A O 1
ATOM 695 N N . SER A 1 92 ? 2.799 6.719 5.98 1 71.12 92 SER A N 1
ATOM 696 C CA . SER A 1 92 ? 4.242 6.664 6.184 1 71.12 92 SER A CA 1
ATOM 697 C C . SER A 1 92 ? 4.613 7.016 7.621 1 71.12 92 SER A C 1
ATOM 699 O O . SER A 1 92 ? 4.039 7.934 8.211 1 71.12 92 SER A O 1
ATOM 701 N N . LEU A 1 93 ? 5.379 6.008 8.305 1 53.22 93 LEU A N 1
ATOM 702 C CA . LEU A 1 93 ? 5.914 6.258 9.633 1 53.22 93 LEU A CA 1
ATOM 703 C C . LEU A 1 93 ? 7.113 7.199 9.57 1 53.22 93 LEU A C 1
ATOM 705 O O . LEU A 1 93 ? 7.527 7.754 10.594 1 53.22 93 LEU A O 1
ATOM 709 N N . ASN A 1 94 ? 7.805 7.098 8.648 1 48.81 94 ASN A N 1
ATOM 710 C CA . ASN A 1 94 ? 9.047 7.863 8.633 1 48.81 94 ASN A CA 1
ATOM 711 C C . ASN A 1 94 ? 8.812 9.312 9.062 1 48.81 94 ASN A C 1
ATOM 713 O O . ASN A 1 94 ? 7.844 9.945 8.633 1 48.81 94 ASN A O 1
ATOM 717 N N . ALA A 1 95 ? 9.102 9.469 10.352 1 51.41 95 ALA A N 1
ATOM 718 C CA . ALA A 1 95 ? 9.305 10.875 10.695 1 51.41 95 ALA A CA 1
ATOM 719 C C . ALA A 1 95 ? 9.781 11.672 9.484 1 51.41 95 ALA A C 1
ATOM 721 O O . ALA A 1 95 ? 10.82 11.367 8.898 1 51.41 95 ALA A O 1
ATOM 722 N N . LEU A 1 96 ? 8.734 11.969 8.672 1 61.62 96 LEU A N 1
ATOM 723 C CA . LEU A 1 96 ? 9.078 12.609 7.402 1 61.62 96 LEU A CA 1
ATOM 724 C C . LEU A 1 96 ? 10.008 13.797 7.629 1 61.62 96 LEU A C 1
ATOM 726 O O . LEU A 1 96 ? 9.812 14.578 8.562 1 61.62 96 LEU A O 1
ATOM 730 N N . GLU A 1 97 ? 11.359 13.5 7.574 1 70.12 97 GLU A N 1
ATOM 731 C CA . GLU A 1 97 ? 12.266 14.641 7.559 1 70.12 97 GLU A CA 1
ATOM 732 C C . GLU A 1 97 ? 11.656 15.812 6.793 1 70.12 97 GLU A C 1
ATOM 734 O O . GLU A 1 97 ? 11.273 15.672 5.633 1 70.12 97 GLU A O 1
ATOM 739 N N . PRO A 1 98 ? 11.469 16.844 7.672 1 76.94 98 PRO A N 1
ATOM 740 C CA . PRO A 1 98 ? 11.016 18.031 6.926 1 76.94 98 PRO A CA 1
ATOM 741 C C . PRO A 1 98 ? 11.82 18.25 5.645 1 76.94 98 PRO A C 1
ATOM 743 O O . PRO A 1 98 ? 13.023 17.984 5.605 1 76.94 98 PRO A O 1
ATOM 746 N N . ASP A 1 99 ? 11.203 18.578 4.605 1 80.88 99 ASP A N 1
ATOM 747 C CA . ASP A 1 99 ? 11.875 18.734 3.32 1 80.88 99 ASP A CA 1
ATOM 748 C C . ASP A 1 99 ? 11.922 20.188 2.885 1 80.88 99 ASP A C 1
ATOM 750 O O . ASP A 1 99 ? 12.18 20.484 1.717 1 80.88 99 ASP A O 1
ATOM 754 N N . ALA A 1 100 ? 11.562 21.016 3.789 1 88.06 100 ALA A N 1
ATOM 755 C CA . ALA A 1 100 ? 11.672 22.469 3.584 1 88.06 100 ALA A CA 1
ATOM 756 C C . ALA A 1 100 ? 12.625 23.094 4.598 1 88.06 100 ALA A C 1
ATOM 758 O O . ALA A 1 100 ? 12.906 22.5 5.645 1 88.06 100 ALA A O 1
ATOM 759 N N . PRO A 1 101 ? 13.219 24.188 4.27 1 89.56 101 PRO A N 1
ATOM 760 C CA . PRO A 1 101 ? 14.258 24.797 5.117 1 89.56 101 PRO A CA 1
ATOM 761 C C . PRO A 1 101 ? 13.703 25.328 6.43 1 89.56 101 PRO A C 1
ATOM 763 O O . PRO A 1 101 ? 14.445 25.469 7.41 1 89.56 101 PRO A O 1
ATOM 766 N N . ASN A 1 102 ? 12.43 25.797 6.434 1 91.31 102 ASN A N 1
ATOM 767 C CA . ASN A 1 102 ? 11.836 26.297 7.668 1 91.31 102 ASN A CA 1
ATOM 768 C C . ASN A 1 102 ? 10.352 25.953 7.758 1 91.31 102 ASN A C 1
ATOM 770 O O . ASN A 1 102 ? 9.781 25.391 6.824 1 91.31 102 ASN A O 1
ATOM 774 N N . MET A 1 103 ? 9.781 26.312 8.859 1 90.5 103 MET A N 1
ATOM 775 C CA . MET A 1 103 ? 8.414 25.938 9.203 1 90.5 103 MET A CA 1
ATOM 776 C C . MET A 1 103 ? 7.418 26.562 8.227 1 90.5 103 MET A C 1
ATOM 778 O O . MET A 1 103 ? 6.48 25.906 7.777 1 90.5 103 MET A O 1
ATOM 782 N N . GLU A 1 104 ? 7.668 27.812 7.883 1 91.75 104 GLU A N 1
ATOM 783 C CA . GLU A 1 104 ? 6.75 28.531 6.992 1 91.75 104 GLU A CA 1
ATOM 784 C C . GLU A 1 104 ? 6.691 27.859 5.621 1 91.75 104 GLU A C 1
ATOM 786 O O . GLU A 1 104 ? 5.613 27.719 5.039 1 91.75 104 GLU A O 1
ATOM 791 N N . ARG A 1 105 ? 7.82 27.484 5.215 1 91.44 105 ARG A N 1
ATOM 792 C CA . ARG A 1 105 ? 7.879 26.828 3.91 1 91.44 105 ARG A CA 1
ATOM 793 C C . ARG A 1 105 ? 7.25 25.438 3.963 1 91.44 105 ARG A C 1
ATOM 795 O O . ARG A 1 105 ? 6.645 25 2.986 1 91.44 105 ARG A O 1
ATOM 802 N N . GLU A 1 106 ? 7.422 24.766 5.051 1 91.81 106 GLU A N 1
ATOM 803 C CA . GLU A 1 106 ? 6.723 23.5 5.227 1 91.81 106 GLU A CA 1
ATOM 804 C C . GLU A 1 106 ? 5.211 23.688 5.172 1 91.81 106 GLU A C 1
ATOM 806 O O . GLU A 1 106 ? 4.508 22.922 4.504 1 91.81 106 GLU A O 1
ATOM 811 N N . MET A 1 107 ? 4.75 24.703 5.863 1 94.44 107 MET A N 1
ATOM 812 C CA . MET A 1 107 ? 3.318 25 5.91 1 94.44 107 MET A CA 1
ATOM 813 C C . MET A 1 107 ? 2.777 25.281 4.512 1 94.44 107 MET A C 1
ATOM 815 O O . MET A 1 107 ? 1.653 24.891 4.188 1 94.44 107 MET A O 1
ATOM 819 N N . LEU A 1 108 ? 3.553 25.922 3.674 1 94.25 108 LEU A N 1
ATOM 820 C CA . LEU A 1 108 ? 3.107 26.297 2.338 1 94.25 108 LEU A CA 1
ATOM 821 C C . LEU A 1 108 ? 2.828 25.062 1.485 1 94.25 108 LEU A C 1
ATOM 823 O O . LEU A 1 108 ? 2.082 25.141 0.505 1 94.25 108 LEU A O 1
ATOM 827 N N . GLN A 1 109 ? 3.426 23.984 1.838 1 93.62 109 GLN A N 1
ATOM 828 C CA . GLN A 1 109 ? 3.25 22.75 1.075 1 93.62 109 GLN A CA 1
ATOM 829 C C . GLN A 1 109 ? 1.943 22.062 1.445 1 93.62 109 GLN A C 1
ATOM 831 O O . GLN A 1 109 ? 1.443 21.219 0.691 1 93.62 109 GLN A O 1
ATOM 836 N N . ASP A 1 110 ? 1.372 22.344 2.59 1 95.5 110 ASP A N 1
ATOM 837 C CA . ASP A 1 110 ? 0.286 21.562 3.168 1 95.5 110 ASP A CA 1
ATOM 838 C C . ASP A 1 110 ? -0.992 21.703 2.344 1 95.5 110 ASP A C 1
ATOM 840 O O . ASP A 1 110 ? -1.599 20.703 1.949 1 95.5 110 ASP A O 1
ATOM 844 N N . VAL A 1 111 ? -1.354 22.938 2.037 1 95.25 111 VAL A N 1
ATOM 845 C CA . VAL A 1 111 ? -2.637 23.172 1.381 1 95.25 111 VAL A CA 1
ATOM 846 C C . VAL A 1 111 ? -2.582 22.656 -0.056 1 95.25 111 VAL A C 1
ATOM 848 O O . VAL A 1 111 ? -3.508 21.984 -0.516 1 95.25 111 VAL A O 1
ATOM 851 N N . PRO A 1 112 ? -1.504 22.875 -0.833 1 96.25 112 PRO A N 1
ATOM 852 C CA . PRO A 1 112 ? -1.43 22.312 -2.178 1 96.25 112 PR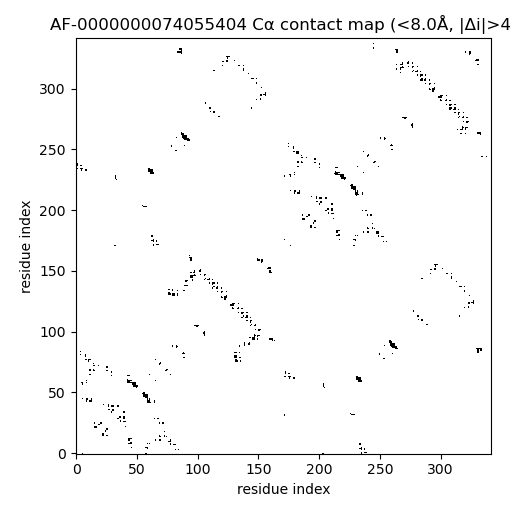O A CA 1
ATOM 853 C C . PRO A 1 112 ? -1.592 20.781 -2.182 1 96.25 112 PRO A C 1
ATOM 855 O O . PRO A 1 112 ? -2.219 20.234 -3.086 1 96.25 112 PRO A O 1
ATOM 858 N N . SER A 1 113 ? -0.979 20.141 -1.255 1 95.38 113 SER A N 1
ATOM 859 C CA . SER A 1 113 ? -1.104 18.688 -1.194 1 95.38 113 SER A CA 1
ATOM 860 C C . SER A 1 113 ? -2.545 18.266 -0.93 1 95.38 113 SER A C 1
ATOM 862 O O . SER A 1 113 ? -3.004 17.25 -1.445 1 95.38 113 SER A O 1
ATOM 864 N N . VAL A 1 114 ? -3.246 18.984 -0.09 1 96.38 114 VAL A N 1
ATOM 865 C CA . VAL A 1 114 ? -4.656 18.719 0.17 1 96.38 114 VAL A CA 1
ATOM 866 C C . VAL A 1 114 ? -5.469 18.938 -1.101 1 96.38 114 VAL A C 1
ATOM 868 O O . VAL A 1 114 ? -6.367 18.156 -1.421 1 96.38 114 VAL A O 1
ATOM 871 N N . VAL A 1 115 ? -5.133 19.969 -1.823 1 96.75 115 VAL A N 1
ATOM 872 C CA . VAL A 1 115 ? -5.828 20.266 -3.07 1 96.75 115 VAL A CA 1
ATOM 873 C C . VAL A 1 115 ? -5.605 19.125 -4.066 1 96.75 115 VAL A C 1
ATOM 875 O O . VAL A 1 115 ? -6.539 18.703 -4.754 1 96.75 115 VAL A O 1
ATOM 878 N N . ARG A 1 116 ? -4.387 18.688 -4.125 1 96.12 116 ARG A N 1
ATOM 879 C CA . ARG A 1 116 ? -4.098 17.547 -4.988 1 96.12 116 ARG A CA 1
ATOM 880 C C . ARG A 1 116 ? -4.945 16.328 -4.602 1 96.12 116 ARG A C 1
ATOM 882 O O . ARG A 1 116 ? -5.453 15.625 -5.473 1 96.12 116 ARG A O 1
ATOM 889 N N . LEU A 1 117 ? -5.051 16.062 -3.355 1 95.88 117 LEU A N 1
ATOM 890 C CA . LEU A 1 117 ? -5.895 14.969 -2.873 1 95.88 117 LEU A CA 1
ATOM 891 C C . LEU A 1 117 ? -7.336 15.156 -3.338 1 95.88 117 LEU A C 1
ATOM 893 O O . LEU A 1 117 ? -7.965 14.203 -3.812 1 95.88 117 LEU A O 1
ATOM 897 N N . HIS A 1 118 ? -7.84 16.344 -3.248 1 97 118 HIS A N 1
ATOM 898 C CA . HIS A 1 118 ? -9.203 16.625 -3.682 1 97 118 HIS A CA 1
ATOM 899 C C . HIS A 1 118 ? -9.375 16.344 -5.172 1 97 118 HIS A C 1
ATOM 901 O O . HIS A 1 118 ? -10.383 15.766 -5.582 1 97 118 HIS A O 1
ATOM 907 N N . GLU A 1 119 ? -8.422 16.75 -5.906 1 96.81 119 GLU A N 1
ATOM 908 C CA . GLU A 1 119 ? -8.461 16.516 -7.348 1 96.81 119 GLU A CA 1
ATOM 909 C C . GLU A 1 119 ? -8.508 15.031 -7.664 1 96.81 119 GLU A C 1
ATOM 911 O O . GLU A 1 119 ? -9.273 14.594 -8.523 1 96.81 119 GLU A 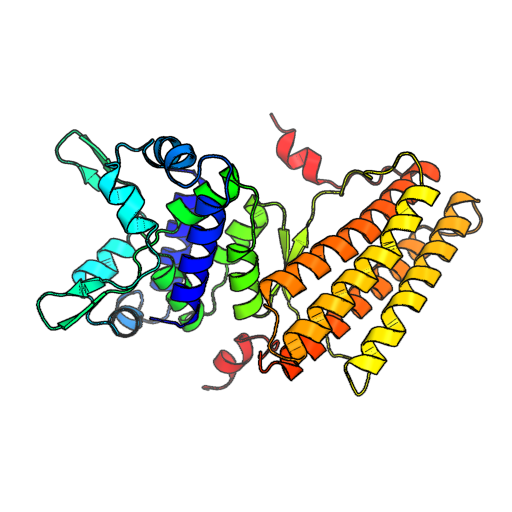O 1
ATOM 916 N N . ASP A 1 120 ? -7.66 14.305 -6.992 1 95.25 120 ASP A N 1
ATOM 917 C CA . ASP A 1 120 ? -7.629 12.867 -7.227 1 95.25 120 ASP A CA 1
ATOM 918 C C . ASP A 1 120 ? -8.922 12.203 -6.762 1 95.25 120 ASP A C 1
ATOM 920 O O . ASP A 1 120 ? -9.398 11.25 -7.379 1 95.25 120 ASP A O 1
ATOM 924 N N . CYS A 1 121 ? -9.508 12.688 -5.73 1 94.06 121 CYS A N 1
ATOM 925 C CA . CYS A 1 121 ? -10.805 12.195 -5.273 1 94.06 121 CYS A CA 1
ATOM 926 C C . CYS A 1 121 ? -11.891 12.469 -6.309 1 94.06 121 CYS A C 1
ATOM 928 O O . CYS A 1 121 ? -12.695 11.586 -6.609 1 94.06 121 CYS A O 1
ATOM 930 N N . ASP A 1 122 ? -11.906 13.664 -6.82 1 95.88 122 ASP A N 1
ATOM 931 C CA . ASP A 1 122 ? -12.883 14.016 -7.848 1 95.88 122 ASP A CA 1
ATOM 932 C C . ASP A 1 122 ? -12.742 13.109 -9.07 1 95.88 122 ASP A C 1
ATOM 934 O O . ASP A 1 122 ? -13.742 12.633 -9.609 1 95.88 122 ASP A O 1
ATOM 938 N N . ARG A 1 123 ? -11.5 12.906 -9.445 1 95.44 123 ARG A N 1
ATOM 939 C CA . ARG A 1 123 ? -11.258 12.062 -10.609 1 95.44 123 ARG A CA 1
ATOM 940 C C . ARG A 1 123 ? -11.75 10.641 -10.375 1 95.44 123 ARG A C 1
ATOM 942 O O . ARG A 1 123 ? -12.359 10.031 -11.258 1 95.44 123 ARG A O 1
ATOM 949 N N . LEU A 1 124 ? -11.531 10.148 -9.234 1 92.06 124 LEU A N 1
ATOM 950 C CA . LEU A 1 124 ? -12 8.805 -8.906 1 92.06 124 LEU A CA 1
ATOM 951 C C . LEU A 1 124 ? -13.531 8.75 -8.914 1 92.06 124 LEU A C 1
ATOM 953 O O . LEU A 1 124 ? -14.117 7.82 -9.477 1 92.06 124 LEU A O 1
ATOM 957 N N . ALA A 1 125 ? -14.117 9.688 -8.297 1 91.38 125 ALA A N 1
ATOM 958 C CA . ALA A 1 125 ? -15.578 9.734 -8.203 1 91.38 125 ALA A CA 1
ATOM 959 C C . ALA A 1 125 ? -16.219 9.789 -9.586 1 91.38 125 ALA A C 1
ATOM 961 O O . ALA A 1 125 ? -17.312 9.281 -9.789 1 91.38 125 ALA A O 1
ATOM 962 N N . GLU A 1 126 ? -15.5 10.367 -10.492 1 93.12 126 GLU A N 1
ATOM 963 C CA . GLU A 1 126 ? -15.984 10.5 -11.859 1 93.12 126 GLU A CA 1
ATOM 964 C C . GLU A 1 126 ? -15.578 9.305 -12.711 1 93.12 126 GLU A C 1
ATOM 966 O O . GLU A 1 126 ? -15.898 9.25 -13.906 1 93.12 126 GLU A O 1
ATOM 971 N N . GLY A 1 127 ? -14.859 8.406 -12.164 1 91 127 GLY A N 1
ATOM 972 C CA . GLY A 1 127 ? -14.445 7.211 -12.875 1 91 127 GLY A CA 1
ATOM 973 C C . GLY A 1 127 ? -13.219 7.426 -13.734 1 91 127 GLY A C 1
ATOM 974 O O . GLY A 1 127 ? -12.922 6.617 -14.617 1 91 127 GLY A O 1
ATOM 975 N N . ALA A 1 128 ? -12.469 8.508 -13.555 1 92.88 128 ALA A N 1
ATOM 976 C CA . ALA A 1 128 ? -11.328 8.875 -14.383 1 92.88 128 ALA A CA 1
ATOM 977 C C . ALA A 1 128 ? -10.016 8.664 -13.633 1 92.88 128 ALA A C 1
ATOM 979 O O . ALA A 1 128 ? -8.945 8.992 -14.141 1 92.88 128 ALA A O 1
ATOM 980 N N . GLY A 1 129 ? -10.094 8.203 -12.391 1 91.12 129 GLY A N 1
ATOM 981 C CA . GLY A 1 129 ? -8.914 8.016 -11.562 1 91.12 129 GLY A CA 1
ATOM 982 C C . GLY A 1 129 ? -8.844 6.637 -10.93 1 91.12 129 GLY A C 1
ATOM 983 O O . GLY A 1 129 ? -9.672 5.77 -11.227 1 91.12 129 GLY A O 1
ATOM 984 N N . SER A 1 130 ? -7.812 6.48 -10.125 1 88.81 130 SER A N 1
ATOM 985 C CA . SER A 1 130 ? -7.617 5.191 -9.469 1 88.81 130 SER A CA 1
ATOM 986 C C . SER A 1 130 ? -7.516 5.352 -7.957 1 88.81 130 SER A C 1
ATOM 988 O O . SER A 1 130 ? -7.168 6.426 -7.461 1 88.81 130 SER A O 1
ATOM 990 N N . VAL A 1 131 ? -7.809 4.312 -7.32 1 84.5 131 VAL A N 1
ATOM 991 C CA . VAL A 1 131 ? -7.746 4.285 -5.859 1 84.5 131 VAL A CA 1
ATOM 992 C C . VAL A 1 131 ? -6.305 4.48 -5.402 1 84.5 131 VAL A C 1
ATOM 994 O O . VAL A 1 131 ? -6.051 5.145 -4.395 1 84.5 131 VAL A O 1
ATOM 997 N N . GLU A 1 132 ? -5.359 3.928 -6.16 1 79.44 132 GLU A N 1
ATOM 998 C CA . GLU A 1 132 ? -3.943 4.055 -5.82 1 79.44 132 GLU A CA 1
ATOM 999 C C . GLU A 1 132 ? -3.51 5.52 -5.805 1 79.44 132 GLU A C 1
ATOM 1001 O O . GLU A 1 132 ? -2.764 5.941 -4.922 1 79.44 132 GLU A O 1
ATOM 1006 N N . GLU A 1 133 ? -4.047 6.199 -6.781 1 87.31 133 GLU A N 1
ATOM 1007 C CA . GLU A 1 133 ? -3.717 7.621 -6.855 1 87.31 133 GLU A CA 1
ATOM 1008 C C . GLU A 1 133 ? -4.254 8.375 -5.645 1 87.31 133 GLU A C 1
ATOM 1010 O O . GLU A 1 133 ? -3.553 9.211 -5.07 1 87.31 133 GLU A O 1
ATOM 1015 N N . VAL A 1 134 ? -5.422 8.055 -5.23 1 90.94 134 VAL A N 1
ATOM 1016 C CA . VAL A 1 134 ? -6.062 8.719 -4.098 1 90.94 134 VAL A CA 1
ATOM 1017 C C . VAL A 1 134 ? -5.312 8.375 -2.811 1 90.94 134 VAL A C 1
ATOM 1019 O O . VAL A 1 134 ? -5 9.266 -2.016 1 90.94 134 VAL A O 1
ATOM 1022 N N . LEU A 1 135 ? -4.98 7.176 -2.637 1 87.31 135 LEU A N 1
ATOM 1023 C CA . LEU A 1 135 ? -4.285 6.762 -1.423 1 87.31 135 LEU A CA 1
ATOM 1024 C C . LEU A 1 135 ? -2.867 7.328 -1.393 1 87.31 135 LEU A C 1
ATOM 1026 O O . LEU A 1 135 ? -2.357 7.676 -0.325 1 87.31 135 LEU A O 1
ATOM 1030 N N . GLY A 1 136 ? -2.268 7.363 -2.547 1 85.25 136 GLY A N 1
ATOM 1031 C CA . GLY A 1 136 ? -0.972 8.023 -2.627 1 85.25 136 GLY A CA 1
ATOM 1032 C C . GLY A 1 136 ? -1.023 9.492 -2.244 1 85.25 136 GLY A C 1
ATOM 1033 O O . GLY A 1 136 ? -0.157 9.977 -1.515 1 85.25 136 GLY A O 1
ATOM 1034 N N . ALA A 1 137 ? -2.029 10.156 -2.801 1 91.06 137 ALA A N 1
A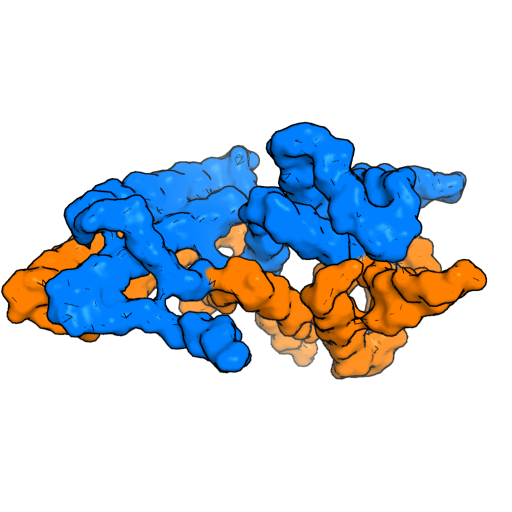TOM 1035 C CA . ALA A 1 137 ? -2.195 11.57 -2.477 1 91.06 137 ALA A CA 1
ATOM 1036 C C . ALA A 1 137 ? -2.469 11.766 -0.987 1 91.06 137 ALA A C 1
ATOM 1038 O O . ALA A 1 137 ? -2 12.734 -0.383 1 91.06 137 ALA A O 1
ATOM 1039 N N . LEU A 1 138 ? -3.268 10.898 -0.422 1 89.81 138 LEU A N 1
ATOM 1040 C CA . LEU A 1 138 ? -3.529 10.969 1.012 1 89.81 138 LEU A CA 1
ATOM 1041 C C . LEU A 1 138 ? -2.238 10.812 1.809 1 89.81 138 LEU A C 1
ATOM 1043 O O . LEU A 1 138 ? -1.996 11.562 2.758 1 89.81 138 LEU A O 1
ATOM 1047 N N . ASP A 1 139 ? -1.491 9.867 1.493 1 84.94 139 ASP A N 1
ATOM 1048 C CA . ASP A 1 139 ? -0.209 9.656 2.158 1 84.94 139 ASP A CA 1
ATOM 1049 C C . ASP A 1 139 ? 0.667 10.898 2.066 1 84.94 139 ASP A C 1
ATOM 1051 O O . ASP A 1 139 ? 1.273 11.312 3.057 1 84.94 139 ASP A O 1
ATOM 1055 N N . PHE A 1 140 ? 0.677 11.5 0.888 1 88.12 140 PHE A N 1
ATOM 1056 C CA . PHE A 1 140 ? 1.491 12.688 0.668 1 88.12 140 PHE A CA 1
ATOM 1057 C C . PHE A 1 140 ? 0.995 13.852 1.521 1 88.12 140 PHE A C 1
ATOM 1059 O O . PHE A 1 140 ? 1.789 14.539 2.17 1 88.12 140 PHE A O 1
ATOM 1066 N N . ALA A 1 141 ? -0.276 14.047 1.482 1 91.31 141 ALA A N 1
ATOM 1067 C CA . ALA A 1 141 ? -0.853 15.156 2.234 1 91.31 141 ALA A CA 1
ATOM 1068 C C . ALA A 1 141 ? -0.614 14.984 3.732 1 91.31 141 ALA A C 1
ATOM 1070 O O . ALA A 1 141 ? -0.245 15.938 4.422 1 91.31 141 ALA A O 1
ATOM 1071 N N . THR A 1 142 ? -0.787 13.781 4.191 1 89.94 142 THR A N 1
ATOM 1072 C CA . THR A 1 142 ? -0.602 13.555 5.621 1 89.94 142 THR A CA 1
ATOM 1073 C C . THR A 1 142 ? 0.875 13.656 5.996 1 89.94 142 THR A C 1
ATOM 1075 O O . THR A 1 142 ? 1.213 14.117 7.09 1 89.94 142 THR A O 1
ATOM 1078 N N . ASN A 1 143 ? 1.703 13.242 5.129 1 87.5 143 ASN A N 1
ATOM 1079 C CA . ASN A 1 143 ? 3.135 13.383 5.375 1 87.5 143 ASN A CA 1
ATOM 1080 C C . ASN A 1 143 ? 3.541 14.852 5.488 1 87.5 143 ASN A C 1
ATOM 1082 O O . ASN A 1 143 ? 4.332 15.211 6.363 1 87.5 143 ASN A O 1
ATOM 1086 N N . ASP A 1 144 ? 3.027 15.625 4.617 1 89.81 144 ASP A N 1
ATOM 1087 C CA . ASP A 1 144 ? 3.352 17.047 4.664 1 89.81 144 ASP A CA 1
ATOM 1088 C C . ASP A 1 144 ? 2.916 17.672 5.988 1 89.81 144 ASP A C 1
ATOM 1090 O O . ASP A 1 144 ? 3.658 18.453 6.586 1 89.81 144 ASP A O 1
ATOM 1094 N N . LEU A 1 145 ? 1.761 17.297 6.402 1 90.38 145 LEU A N 1
ATOM 1095 C CA . LEU A 1 145 ? 1.284 17.797 7.684 1 90.38 145 LEU A CA 1
ATOM 1096 C C . LEU A 1 145 ? 2.197 17.359 8.82 1 90.38 145 LEU A C 1
ATOM 1098 O O . LEU A 1 145 ? 2.525 18.141 9.711 1 90.38 145 LEU A O 1
ATOM 1102 N N . ARG A 1 146 ? 2.574 16.172 8.781 1 86.94 146 ARG A N 1
ATOM 1103 C CA . ARG A 1 146 ? 3.449 15.641 9.828 1 86.94 146 ARG A CA 1
ATOM 1104 C C . ARG A 1 146 ? 4.809 16.344 9.805 1 86.94 146 ARG A C 1
ATOM 1106 O O . ARG A 1 146 ? 5.379 16.625 10.859 1 86.94 146 ARG A O 1
ATOM 1113 N N . GLN A 1 147 ? 5.301 16.547 8.68 1 87.94 147 GLN A N 1
ATOM 1114 C CA . GLN A 1 147 ? 6.57 17.25 8.562 1 87.94 147 GLN A CA 1
ATOM 1115 C C . GLN A 1 147 ? 6.477 18.656 9.164 1 87.94 147 GLN A C 1
ATOM 1117 O O . GLN A 1 147 ? 7.406 19.109 9.828 1 87.94 147 GLN A O 1
ATOM 1122 N N . THR A 1 148 ? 5.402 19.312 8.867 1 90.56 148 THR A N 1
ATOM 1123 C CA . THR A 1 148 ? 5.164 20.625 9.453 1 90.56 148 THR A CA 1
ATOM 1124 C C . THR A 1 148 ? 5.199 20.562 10.977 1 90.56 148 THR A C 1
ATOM 1126 O O . THR A 1 148 ? 5.832 21.391 11.633 1 90.56 148 THR A O 1
ATOM 1129 N N . VAL A 1 149 ? 4.602 19.578 11.508 1 87.25 149 VAL A N 1
ATOM 1130 C CA . VAL A 1 149 ? 4.531 19.422 12.961 1 87.25 149 VAL A CA 1
ATOM 1131 C C . VAL A 1 149 ? 5.918 19.109 13.508 1 87.25 149 VAL A C 1
ATOM 1133 O O . VAL A 1 149 ? 6.332 19.672 14.531 1 87.25 149 VAL A O 1
ATOM 1136 N N . VAL A 1 150 ? 6.594 18.266 12.859 1 84.81 150 VAL A N 1
ATOM 1137 C CA . VAL A 1 150 ? 7.934 17.906 13.297 1 84.81 150 VAL A CA 1
ATOM 1138 C C . VAL A 1 150 ? 8.82 19.141 13.344 1 84.81 150 VAL A C 1
ATOM 1140 O O . VAL A 1 150 ? 9.516 19.391 14.336 1 84.81 150 VAL A O 1
ATOM 1143 N N . MET A 1 151 ? 8.766 19.906 12.359 1 87.88 151 MET A N 1
ATOM 1144 C CA . MET A 1 151 ? 9.578 21.109 12.312 1 87.88 151 MET A CA 1
ATOM 1145 C C . MET A 1 151 ? 9.164 22.078 13.414 1 87.88 151 MET A C 1
ATOM 1147 O O . MET A 1 151 ? 10.008 22.75 14.016 1 87.88 151 MET A O 1
ATOM 1151 N N . THR A 1 152 ? 7.91 22.219 13.609 1 88.75 152 THR A N 1
ATOM 1152 C CA . THR A 1 152 ? 7.406 23.078 14.672 1 88.75 152 THR A CA 1
ATOM 1153 C C . THR A 1 152 ? 7.922 22.625 16.031 1 88.75 152 THR A C 1
ATOM 1155 O O . THR A 1 152 ? 8.359 23.438 16.844 1 88.75 152 THR A O 1
ATOM 1158 N N . LEU A 1 153 ? 7.879 21.375 16.25 1 83.38 153 LEU A N 1
ATOM 1159 C CA . LEU A 1 153 ? 8.344 20.812 17.516 1 83.38 153 LEU A CA 1
ATOM 1160 C C . LEU A 1 153 ? 9.836 21.078 17.703 1 83.38 153 LEU A C 1
ATOM 1162 O O . LEU A 1 153 ? 10.266 21.469 18.781 1 83.38 153 LEU A O 1
ATOM 1166 N N . GLU A 1 154 ? 10.531 20.859 16.688 1 83.56 154 GLU A N 1
ATOM 1167 C CA . GLU A 1 154 ? 11.969 21.125 16.766 1 83.56 154 GLU A CA 1
ATOM 1168 C C . GLU A 1 154 ? 12.25 22.594 17.047 1 83.56 154 GLU A C 1
ATOM 1170 O O . GLU A 1 154 ? 13.117 22.922 17.844 1 83.56 154 GLU A O 1
ATOM 1175 N N . LYS A 1 155 ? 11.547 23.422 16.375 1 86.56 155 LYS A N 1
ATOM 1176 C CA . LYS A 1 155 ? 11.688 24.859 16.594 1 86.56 155 LYS A CA 1
ATOM 1177 C C . LYS A 1 155 ? 11.344 25.234 18.031 1 86.56 155 LYS A C 1
ATOM 1179 O O . LYS A 1 155 ? 11.93 26.156 18.594 1 86.56 155 LYS A O 1
ATOM 1184 N N . ALA A 1 156 ? 10.414 24.531 18.578 1 84.06 156 ALA A N 1
ATOM 1185 C CA . ALA A 1 156 ? 9.969 24.797 19.938 1 84.06 156 ALA A CA 1
ATOM 1186 C C . ALA A 1 156 ? 10.867 24.094 20.953 1 84.06 156 ALA A C 1
ATOM 1188 O O . ALA A 1 156 ? 10.633 24.188 22.156 1 84.06 156 ALA A O 1
ATOM 1189 N N . GLY A 1 157 ? 11.836 23.312 20.453 1 77.62 157 GLY A N 1
ATOM 1190 C CA . GLY A 1 157 ? 12.82 22.719 21.344 1 77.62 157 GLY A CA 1
ATOM 1191 C C . GLY A 1 157 ? 12.539 21.266 21.688 1 77.62 157 GLY A C 1
ATOM 1192 O O . GLY A 1 157 ? 13.133 20.719 22.609 1 77.62 157 GLY A O 1
ATOM 1193 N N . PHE A 1 158 ? 11.508 20.75 20.984 1 66.94 158 PHE A N 1
ATOM 1194 C CA . PHE A 1 158 ? 11.188 19.344 21.234 1 66.94 158 PHE A CA 1
ATOM 1195 C C . PHE A 1 158 ? 11.922 18.438 20.234 1 66.94 158 PHE A C 1
ATOM 1197 O O . PHE A 1 158 ? 12.148 18.828 19.094 1 66.94 158 PHE A O 1
ATOM 1204 N N . ASP A 1 159 ? 12.383 17.25 20.484 1 60.69 159 ASP A N 1
ATOM 1205 C CA . ASP A 1 159 ? 12.945 16.25 19.594 1 60.69 159 ASP A CA 1
ATOM 1206 C C . ASP A 1 159 ? 11.844 15.43 18.922 1 60.69 159 ASP A C 1
ATOM 1208 O O . ASP A 1 159 ? 11.141 14.672 19.594 1 60.69 159 ASP A O 1
ATOM 1212 N N . ALA A 1 160 ? 11.414 15.812 17.797 1 55.94 160 ALA A N 1
ATOM 1213 C CA . ALA A 1 160 ? 10.312 15.156 17.109 1 55.94 160 ALA A CA 1
ATOM 1214 C C . ALA A 1 160 ? 10.773 13.859 16.438 1 55.94 160 ALA A C 1
ATOM 1216 O O . ALA A 1 160 ? 9.961 13.125 15.867 1 55.94 160 ALA A O 1
ATOM 1217 N N . ARG A 1 161 ? 12.055 13.516 16.188 1 49.78 161 ARG A N 1
ATOM 1218 C CA . ARG A 1 161 ? 12.516 12.32 15.484 1 49.78 161 ARG A CA 1
ATOM 1219 C C . ARG A 1 161 ? 11.922 11.062 16.094 1 49.78 161 ARG A C 1
ATOM 1221 O O . ARG A 1 161 ? 12.008 10.859 17.312 1 49.78 161 ARG A O 1
ATOM 1228 N N . PRO A 1 162 ? 10.867 10.656 15.5 1 42.62 162 PRO A N 1
ATOM 1229 C CA . PRO A 1 162 ? 10.289 9.398 15.977 1 42.62 162 PRO A CA 1
ATOM 1230 C C . PRO A 1 162 ? 11.359 8.359 16.328 1 42.62 162 PRO A C 1
ATOM 1232 O O . PRO A 1 162 ? 12.484 8.43 15.82 1 42.62 162 PRO A O 1
ATOM 1235 N N . LEU A 1 163 ? 10.961 7.391 17.172 1 35.62 163 LEU A N 1
ATOM 1236 C CA . LEU A 1 163 ? 11.586 6.16 17.641 1 35.62 163 LEU A CA 1
ATOM 1237 C C . LEU A 1 163 ? 12.117 5.336 16.469 1 35.62 163 LEU A C 1
ATOM 1239 O O . LEU A 1 163 ? 12.742 4.293 16.672 1 35.62 163 LEU A O 1
ATOM 1243 N N . PHE A 1 164 ? 11.789 5.383 15.289 1 35.97 164 PHE A N 1
ATOM 1244 C CA . PHE A 1 164 ? 12.289 4.34 14.398 1 35.97 164 PHE A CA 1
ATOM 1245 C C . PHE A 1 164 ? 13.797 4.461 14.219 1 35.97 164 PHE A C 1
ATOM 1247 O O . PHE A 1 164 ? 14.406 3.654 13.508 1 35.97 164 PHE A O 1
ATOM 1254 N N . ARG A 1 165 ? 14.438 5.441 14.391 1 34.69 165 ARG A N 1
ATOM 1255 C CA . ARG A 1 165 ? 15.891 5.34 14.43 1 34.69 165 ARG A CA 1
ATOM 1256 C C . ARG A 1 165 ? 16.344 4.148 15.266 1 34.69 165 ARG A C 1
ATOM 1258 O O . ARG A 1 165 ? 17.422 3.607 15.055 1 34.69 165 ARG A O 1
ATOM 1265 N N . ARG A 1 166 ? 15.68 3.98 16.312 1 31.97 166 ARG A N 1
ATOM 1266 C CA . ARG A 1 166 ? 16.281 2.934 17.141 1 31.97 166 ARG A CA 1
ATOM 1267 C C . ARG A 1 166 ? 16.188 1.575 16.453 1 31.97 166 ARG A C 1
ATOM 1269 O O . ARG A 1 166 ? 16.734 0.588 16.938 1 31.97 166 ARG A O 1
ATOM 1276 N N . ILE A 1 167 ? 15.242 1.394 15.531 1 30.38 167 ILE A N 1
ATOM 1277 C CA . ILE A 1 167 ? 15.367 0.07 14.93 1 30.38 167 ILE A CA 1
ATOM 1278 C C . ILE A 1 167 ? 16.578 0.035 14.008 1 30.38 167 ILE A C 1
ATOM 1280 O O . ILE A 1 167 ? 17.016 -1.038 13.586 1 30.38 167 ILE A O 1
ATOM 1284 N N . ARG A 1 168 ? 16.984 1.036 13.391 1 28.77 168 ARG A N 1
ATOM 1285 C CA . ARG A 1 168 ? 18.281 0.898 12.734 1 28.77 168 ARG A CA 1
ATOM 1286 C C . ARG A 1 168 ? 19.406 0.809 13.758 1 28.77 168 ARG A C 1
ATOM 1288 O O . ARG A 1 168 ? 20.516 0.387 13.43 1 28.77 168 ARG A O 1
ATOM 1295 N N . GLY A 1 169 ? 19.344 1.502 14.82 1 27.66 169 GLY A N 1
ATOM 1296 C CA . GLY A 1 169 ? 20.609 1.651 15.531 1 27.66 169 GLY A CA 1
ATOM 1297 C C . GLY A 1 169 ? 21.109 0.355 16.141 1 27.66 169 GLY A C 1
ATOM 1298 O O . GLY A 1 169 ? 22.141 0.334 16.797 1 27.66 169 GLY A O 1
ATOM 1299 N N . LYS A 1 170 ? 20.25 -0.465 16.672 1 28.02 170 LYS A N 1
ATOM 1300 C CA . LYS A 1 170 ? 21.094 -1.46 17.328 1 28.02 170 LYS A CA 1
ATOM 1301 C C . LYS A 1 170 ? 21.828 -2.326 16.312 1 28.02 170 LYS A C 1
ATOM 1303 O O . LYS A 1 170 ? 21.25 -3.246 15.734 1 28.02 170 LYS A O 1
ATOM 1308 N N . ARG A 1 171 ? 22.703 -1.667 15.453 1 20.16 171 ARG A N 1
ATOM 1309 C CA . ARG A 1 171 ? 23.984 -2.354 15.312 1 20.16 171 ARG A CA 1
ATOM 1310 C C . ARG A 1 171 ? 24.812 -2.234 16.578 1 20.16 171 ARG A C 1
ATOM 1312 O O . ARG A 1 171 ? 24.906 -1.156 17.172 1 20.16 171 ARG A O 1
ATOM 1319 N N . MET B 1 1 ? 16.719 -13.273 -3.484 1 55.03 1 MET B N 1
ATOM 1320 C CA . MET B 1 1 ? 15.367 -13 -2.996 1 55.03 1 MET B CA 1
ATOM 1321 C C . MET B 1 1 ? 15.414 -12.273 -1.652 1 55.03 1 MET B C 1
ATOM 1323 O O . MET B 1 1 ? 16.219 -12.617 -0.785 1 55.03 1 MET B O 1
ATOM 1327 N N . SER B 1 2 ? 14.625 -11.289 -1.603 1 65.69 2 SER B N 1
ATOM 1328 C CA . SER B 1 2 ? 14.711 -10.445 -0.416 1 65.69 2 SER B CA 1
ATOM 1329 C C . SER B 1 2 ? 14.117 -11.141 0.803 1 65.69 2 SER B C 1
ATOM 1331 O O . SER B 1 2 ? 13.258 -12.023 0.667 1 65.69 2 SER B O 1
ATOM 1333 N N . GLU B 1 3 ? 14.844 -11.234 1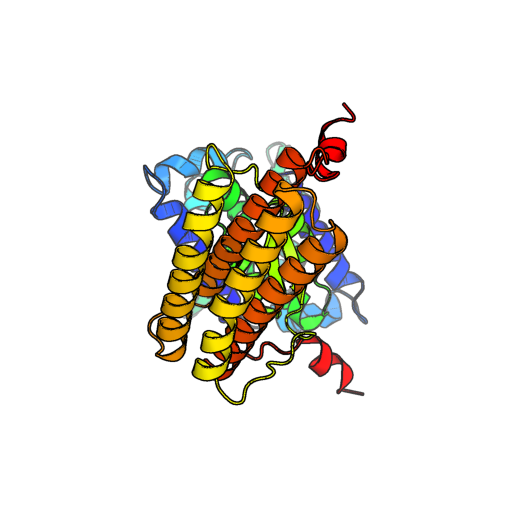.873 1 76.12 3 GLU B N 1
ATOM 1334 C CA . GLU B 1 3 ? 14.352 -11.664 3.178 1 76.12 3 GLU B CA 1
ATOM 1335 C C . GLU B 1 3 ? 12.867 -11.336 3.342 1 76.12 3 GLU B C 1
ATOM 1337 O O . GLU B 1 3 ? 12.117 -12.125 3.922 1 76.12 3 GLU B O 1
ATOM 1342 N N . LEU B 1 4 ? 12.492 -10.367 2.65 1 81.25 4 LEU B N 1
ATOM 1343 C CA . LEU B 1 4 ? 11.102 -9.953 2.785 1 81.25 4 LEU B CA 1
ATOM 1344 C C . LEU B 1 4 ? 10.18 -10.891 2.006 1 81.25 4 LEU B C 1
ATOM 1346 O O . LEU B 1 4 ? 9.133 -11.289 2.508 1 81.25 4 LEU B O 1
ATOM 1350 N N . SER B 1 5 ? 10.594 -11.234 0.827 1 85.31 5 SER B N 1
ATOM 1351 C CA . SER B 1 5 ? 9.75 -12.109 0.013 1 85.31 5 SER B CA 1
ATOM 1352 C C . SER B 1 5 ? 9.516 -13.445 0.702 1 85.31 5 SER B C 1
ATOM 1354 O O . SER B 1 5 ? 8.406 -13.984 0.673 1 85.31 5 SER B O 1
ATOM 1356 N N . GLN B 1 6 ? 10.492 -13.953 1.348 1 85.12 6 GLN B N 1
ATOM 1357 C CA . GLN B 1 6 ? 10.375 -15.211 2.08 1 85.12 6 GLN B CA 1
ATOM 1358 C C . GLN B 1 6 ? 9.453 -15.055 3.285 1 85.12 6 GLN B C 1
ATOM 1360 O O . GLN B 1 6 ? 8.633 -15.938 3.566 1 85.12 6 GLN B O 1
ATOM 1365 N N . ARG B 1 7 ? 9.672 -14.016 3.945 1 87.38 7 ARG B N 1
ATOM 1366 C CA . ARG B 1 7 ? 8.828 -13.742 5.109 1 87.38 7 ARG B CA 1
ATOM 1367 C C . ARG B 1 7 ? 7.359 -13.648 4.715 1 87.38 7 ARG B C 1
ATOM 1369 O O . ARG B 1 7 ? 6.496 -14.211 5.391 1 87.38 7 ARG B O 1
ATOM 1376 N N . ILE B 1 8 ? 7.125 -12.984 3.645 1 91.5 8 ILE B N 1
ATOM 1377 C CA . ILE B 1 8 ? 5.746 -12.82 3.195 1 91.5 8 ILE B CA 1
ATOM 1378 C C . ILE B 1 8 ? 5.172 -14.18 2.805 1 91.5 8 ILE B C 1
ATOM 1380 O O . ILE B 1 8 ? 4.035 -14.508 3.162 1 91.5 8 ILE B O 1
ATOM 1384 N N . ALA B 1 9 ? 5.965 -14.953 2.08 1 92.12 9 ALA B N 1
ATOM 1385 C CA . ALA B 1 9 ? 5.523 -16.297 1.704 1 92.12 9 ALA B CA 1
ATOM 1386 C C . ALA B 1 9 ? 5.188 -17.125 2.938 1 92.12 9 ALA B C 1
ATOM 1388 O O . ALA B 1 9 ? 4.188 -17.844 2.953 1 92.12 9 ALA B O 1
ATOM 1389 N N . ARG B 1 10 ? 5.973 -17 3.945 1 91.38 10 ARG B N 1
ATOM 1390 C CA . ARG B 1 10 ? 5.73 -17.734 5.188 1 91.38 10 ARG B CA 1
ATOM 1391 C C . ARG B 1 10 ? 4.434 -17.266 5.844 1 91.38 10 ARG B C 1
ATOM 1393 O O . ARG B 1 10 ? 3.656 -18.078 6.344 1 91.38 10 ARG B O 1
ATOM 1400 N N . LEU B 1 11 ? 4.215 -16.031 5.832 1 91.69 11 LEU B N 1
ATOM 1401 C CA . LEU B 1 11 ? 3.014 -15.484 6.441 1 91.69 11 LEU B CA 1
ATOM 1402 C C . LEU B 1 11 ? 1.767 -15.914 5.68 1 91.69 11 LEU B C 1
ATOM 1404 O O . LEU B 1 11 ? 0.727 -16.188 6.281 1 91.69 11 LEU B O 1
ATOM 1408 N N . VAL B 1 12 ? 1.874 -15.984 4.387 1 93.81 12 VAL B N 1
ATOM 1409 C CA . VAL B 1 12 ? 0.759 -16.453 3.574 1 93.81 12 VAL B CA 1
ATOM 1410 C C . VAL B 1 12 ? 0.477 -17.922 3.885 1 93.81 12 VAL B C 1
ATOM 1412 O O . VAL B 1 12 ? -0.677 -18.312 4.09 1 93.81 12 VAL B O 1
ATOM 1415 N N . HIS B 1 13 ? 1.511 -18.625 3.977 1 94.44 13 HIS B N 1
ATOM 1416 C CA . HIS B 1 13 ? 1.373 -20.047 4.316 1 94.44 13 HIS B CA 1
ATOM 1417 C C . HIS B 1 13 ? 0.729 -20.219 5.688 1 94.44 13 HIS B C 1
ATOM 1419 O O . HIS B 1 13 ? -0.16 -21.062 5.855 1 94.44 13 HIS B O 1
ATOM 1425 N N . ASN B 1 14 ? 1.188 -19.469 6.621 1 91.56 14 ASN B N 1
ATOM 1426 C CA . ASN B 1 14 ? 0.645 -19.547 7.973 1 91.56 14 ASN B CA 1
ATOM 1427 C C . ASN B 1 14 ? -0.84 -19.188 8 1 91.56 14 ASN B C 1
ATOM 1429 O O . ASN B 1 14 ? -1.617 -19.812 8.719 1 91.56 14 ASN B O 1
ATOM 1433 N N . ALA B 1 15 ? -1.197 -18.203 7.25 1 91.88 15 ALA B N 1
ATOM 1434 C CA . ALA B 1 15 ? -2.604 -17.812 7.168 1 91.88 15 ALA B CA 1
ATOM 1435 C C . ALA B 1 15 ? -3.457 -18.953 6.625 1 91.88 15 ALA B C 1
ATOM 1437 O O . ALA B 1 15 ? -4.539 -19.234 7.148 1 91.88 15 ALA B O 1
ATOM 1438 N N . ALA B 1 16 ? -2.947 -19.609 5.664 1 94.44 16 ALA B N 1
ATOM 1439 C CA . ALA B 1 16 ? -3.672 -20.719 5.035 1 94.44 16 ALA B CA 1
ATOM 1440 C C . ALA B 1 16 ? -3.709 -21.938 5.949 1 94.44 16 ALA B C 1
ATOM 1442 O O . ALA B 1 16 ? -4.758 -22.562 6.109 1 94.44 16 ALA B O 1
ATOM 1443 N N . SER B 1 17 ? -2.611 -22.25 6.574 1 94.44 17 SER B N 1
ATOM 1444 C CA . SER B 1 17 ? -2.494 -23.453 7.379 1 94.44 17 SER B CA 1
ATOM 1445 C C . SER B 1 17 ? -3.248 -23.328 8.695 1 94.44 17 SER B C 1
ATOM 1447 O O . SER B 1 17 ? -3.723 -24.312 9.25 1 94.44 17 SER B O 1
ATOM 1449 N N . SER B 1 18 ? -3.379 -22.109 9.156 1 89.25 18 SER B N 1
ATOM 1450 C CA . SER B 1 18 ? -4.047 -21.906 10.438 1 89.25 18 SER B CA 1
ATOM 1451 C C . SER B 1 18 ? -5.555 -21.766 10.258 1 89.25 18 SER B C 1
ATOM 1453 O O . SER B 1 18 ? -6.301 -21.734 11.234 1 89.25 18 SER B O 1
ATOM 1455 N N . TYR B 1 19 ? -5.965 -21.641 9.047 1 91.56 19 TYR B N 1
ATOM 1456 C CA . TYR B 1 19 ? -7.391 -21.609 8.734 1 91.56 19 TYR B CA 1
ATOM 1457 C C . TYR B 1 19 ? -8.055 -22.938 9.086 1 91.56 19 TYR B C 1
ATOM 1459 O O . TYR B 1 19 ? -7.441 -24 8.945 1 91.56 19 TYR B O 1
ATOM 1467 N N . PRO B 1 20 ? -9.258 -22.844 9.672 1 91.88 20 PRO B N 1
ATOM 1468 C CA . PRO B 1 20 ? -9.938 -24.125 9.945 1 91.88 20 PRO B CA 1
ATOM 1469 C C . PRO B 1 20 ? -9.961 -25.047 8.734 1 91.88 20 PRO B C 1
ATOM 1471 O O . PRO B 1 20 ? -10.461 -24.672 7.668 1 91.88 20 PRO B O 1
ATOM 1474 N N . GLY B 1 21 ? -9.477 -26.312 8.805 1 95.25 21 GLY B N 1
ATOM 1475 C CA . GLY B 1 21 ? -9.367 -27.266 7.711 1 95.25 21 GLY B CA 1
ATOM 1476 C C . GLY B 1 21 ? -8.047 -27.172 6.961 1 95.25 21 GLY B C 1
ATOM 1477 O O . GLY B 1 21 ? -7.77 -27.984 6.074 1 95.25 21 GLY B O 1
ATOM 1478 N N . GLY B 1 22 ? -7.309 -26.141 7.32 1 93.62 22 GLY B N 1
ATOM 1479 C CA . GLY B 1 22 ? -5.973 -25.984 6.766 1 93.62 22 GLY B CA 1
ATOM 1480 C C . GLY B 1 22 ? -5.973 -25.641 5.289 1 93.62 22 GLY B C 1
ATOM 1481 O O . GLY B 1 22 ? -6.949 -25.094 4.777 1 93.62 22 GLY B O 1
ATOM 1482 N N . ILE B 1 23 ? -4.859 -25.859 4.633 1 93.81 23 ILE B N 1
ATOM 1483 C CA . ILE B 1 23 ? -4.676 -25.562 3.215 1 93.81 23 ILE B CA 1
ATOM 1484 C C . ILE B 1 23 ? -5.668 -26.375 2.383 1 93.81 23 ILE B C 1
ATOM 1486 O O . ILE B 1 23 ? -6.176 -25.891 1.369 1 93.81 23 ILE B O 1
ATOM 1490 N N . ALA B 1 24 ? -6.016 -27.484 2.857 1 93.94 24 ALA B N 1
ATOM 1491 C CA . ALA B 1 24 ? -6.953 -28.359 2.145 1 93.94 24 ALA B CA 1
ATOM 1492 C C . ALA B 1 24 ? -8.32 -27.688 2.004 1 93.94 24 ALA B C 1
ATOM 1494 O O . ALA B 1 24 ? -9.008 -27.875 1 1 93.94 24 ALA B O 1
ATOM 1495 N N . ALA B 1 25 ? -8.711 -26.875 2.979 1 93.44 25 ALA B N 1
ATOM 1496 C CA . ALA B 1 25 ? -10.008 -26.203 2.977 1 93.44 25 ALA B CA 1
ATOM 1497 C C . ALA B 1 25 ? -10.016 -25.031 2.004 1 93.44 25 ALA B C 1
ATOM 1499 O O . ALA B 1 25 ? -11.055 -24.703 1.431 1 93.44 25 ALA B O 1
ATOM 1500 N N . ILE B 1 26 ? -8.859 -24.484 1.799 1 91.31 26 ILE B N 1
ATOM 1501 C CA . ILE B 1 26 ? -8.812 -23.25 1.013 1 91.31 26 ILE B CA 1
ATOM 1502 C C . ILE B 1 26 ? -8.422 -23.578 -0.428 1 91.31 26 ILE B C 1
ATOM 1504 O O . ILE B 1 26 ? -8.766 -22.844 -1.354 1 91.31 26 ILE B O 1
ATOM 1508 N N . ALA B 1 27 ? -7.77 -24.703 -0.686 1 91.81 27 ALA B N 1
ATOM 1509 C CA . ALA B 1 27 ? -7.172 -25.062 -1.966 1 91.81 27 ALA B CA 1
ATOM 1510 C C . ALA B 1 27 ? -8.211 -25.047 -3.084 1 91.81 27 ALA B C 1
ATOM 1512 O O . ALA B 1 27 ? -7.953 -24.516 -4.168 1 91.81 27 ALA B O 1
ATOM 1513 N N . PRO B 1 28 ? -9.461 -25.516 -2.805 1 89.94 28 PRO B N 1
ATOM 1514 C CA . PRO B 1 28 ? -10.445 -25.5 -3.887 1 89.94 28 PRO B CA 1
ATOM 1515 C C . PRO B 1 28 ? -10.773 -24.094 -4.375 1 89.94 28 PRO B C 1
ATOM 1517 O O . PRO B 1 28 ? -11.055 -23.891 -5.559 1 89.94 28 PRO B O 1
ATOM 1520 N N . ARG B 1 29 ? -10.617 -23.188 -3.535 1 87.5 29 ARG B N 1
ATOM 1521 C CA . ARG B 1 29 ? -10.953 -21.812 -3.893 1 87.5 29 ARG B CA 1
ATOM 1522 C C . ARG B 1 29 ? -9.812 -21.156 -4.668 1 87.5 29 ARG B C 1
ATOM 1524 O O . ARG B 1 29 ? -10.016 -20.141 -5.336 1 87.5 29 ARG B O 1
ATOM 1531 N N . LEU B 1 30 ? -8.68 -21.719 -4.508 1 87.38 30 LEU B N 1
ATOM 1532 C CA . LEU B 1 30 ? -7.52 -21.188 -5.219 1 87.38 30 LEU B CA 1
ATOM 1533 C C . LEU B 1 30 ? -7.383 -21.844 -6.59 1 87.38 30 LEU B C 1
ATOM 1535 O O . LEU B 1 30 ? -6.672 -21.328 -7.461 1 87.38 30 LEU B O 1
ATOM 1539 N N . MET B 1 31 ? -8.117 -22.922 -6.766 1 80.31 31 MET B N 1
ATOM 1540 C CA . MET B 1 31 ? -8.039 -23.688 -8.008 1 80.31 31 MET B CA 1
ATOM 1541 C C . MET B 1 31 ? -9.047 -23.172 -9.031 1 80.31 31 MET B C 1
ATOM 1543 O O . MET B 1 31 ? -9.172 -23.734 -10.117 1 80.31 31 MET B O 1
ATOM 1547 N N . GLU B 1 32 ? -9.688 -22.203 -8.742 1 68.31 32 GLU B N 1
ATOM 1548 C CA . GLU B 1 32 ? -10.828 -21.734 -9.531 1 68.31 32 GLU B CA 1
ATOM 1549 C C . GLU B 1 32 ? -10.406 -21.359 -10.945 1 68.31 32 GLU B C 1
ATOM 1551 O O . GLU B 1 32 ? -11.203 -21.453 -11.883 1 68.31 32 GLU B O 1
ATOM 1556 N N . ASP B 1 33 ? -9.273 -21.172 -11.219 1 65.19 33 ASP B N 1
ATOM 1557 C CA . ASP B 1 33 ? -8.867 -20.844 -12.578 1 65.19 33 ASP B CA 1
ATOM 1558 C C . ASP B 1 33 ? -8.242 -22.062 -13.273 1 65.19 33 ASP B C 1
ATOM 1560 O O . ASP B 1 33 ? -7.441 -21.906 -14.203 1 65.19 33 ASP B O 1
ATOM 1564 N N . GLY B 1 34 ? -8.578 -23.25 -12.766 1 72.06 34 GLY B N 1
ATOM 1565 C CA . GLY B 1 34 ? -8.094 -24.453 -13.414 1 72.06 34 GLY B CA 1
ATOM 1566 C C . GLY B 1 34 ? -6.723 -24.891 -12.938 1 72.06 34 GLY B C 1
ATOM 1567 O O . GLY B 1 34 ? -6.113 -25.797 -13.508 1 72.06 34 GLY B O 1
ATOM 1568 N N . ARG B 1 35 ? -6.289 -24.312 -11.969 1 79.88 35 ARG B N 1
ATOM 1569 C CA . ARG B 1 35 ? -4.98 -24.672 -11.438 1 79.88 35 ARG B CA 1
ATOM 1570 C C . ARG B 1 35 ? -5.035 -26.031 -10.734 1 79.88 35 ARG B C 1
ATOM 1572 O O . ARG B 1 35 ? -6.012 -26.344 -10.055 1 79.88 35 ARG B O 1
ATOM 1579 N N . ALA B 1 36 ? -3.994 -26.797 -11.086 1 84.88 36 ALA B N 1
ATOM 1580 C CA . ALA B 1 36 ? -3.896 -28.094 -10.43 1 84.88 36 ALA B CA 1
ATOM 1581 C C . ALA B 1 36 ? -3.65 -27.938 -8.93 1 84.88 36 ALA B C 1
ATOM 1583 O O . ALA B 1 36 ? -3.002 -26.969 -8.5 1 84.88 36 ALA B O 1
ATOM 1584 N N . GLU B 1 37 ? -4.25 -28.828 -8.211 1 88.56 37 GLU B N 1
ATOM 1585 C CA . GLU B 1 37 ? -4.086 -28.828 -6.762 1 88.56 37 GLU B CA 1
ATOM 1586 C C . GLU B 1 37 ? -2.611 -28.859 -6.375 1 88.56 37 GLU B C 1
ATOM 1588 O O . GLU B 1 37 ? -2.188 -28.125 -5.477 1 88.56 37 GLU B O 1
ATOM 1593 N N . ARG B 1 38 ? -1.893 -29.656 -7.07 1 88.94 38 ARG B N 1
ATOM 1594 C CA . ARG B 1 38 ? -0.468 -29.781 -6.781 1 88.94 38 ARG B CA 1
ATOM 1595 C C . ARG B 1 38 ? 0.242 -28.438 -6.938 1 88.94 38 ARG B C 1
ATOM 1597 O O . ARG B 1 38 ? 1.129 -28.109 -6.148 1 88.94 38 ARG B O 1
ATOM 1604 N N . THR B 1 39 ? -0.13 -27.703 -7.926 1 86.25 39 THR B N 1
ATOM 1605 C CA . THR B 1 39 ? 0.468 -26.391 -8.188 1 86.25 39 THR B CA 1
ATOM 1606 C C . THR B 1 39 ? 0.137 -25.422 -7.062 1 86.25 39 THR B C 1
ATOM 1608 O O . THR B 1 39 ? 0.995 -24.641 -6.633 1 86.25 39 THR B O 1
ATOM 1611 N N . VAL B 1 40 ? -1.056 -25.5 -6.566 1 88.88 40 VAL B N 1
ATOM 1612 C CA . VAL B 1 40 ? -1.493 -24.625 -5.484 1 88.88 40 VAL B CA 1
ATOM 1613 C C . VAL B 1 40 ? -0.659 -24.891 -4.234 1 88.88 40 VAL B C 1
ATOM 1615 O O . VAL B 1 40 ? -0.157 -23.969 -3.604 1 88.88 40 VAL B O 1
ATOM 1618 N N . TYR B 1 41 ? -0.493 -26.156 -3.949 1 90.5 41 TYR B N 1
ATOM 1619 C CA . TYR B 1 41 ? 0.285 -26.516 -2.771 1 90.5 41 TYR B CA 1
ATOM 1620 C C . TYR B 1 41 ? 1.742 -26.109 -2.928 1 90.5 41 TYR B C 1
ATOM 1622 O O . TYR B 1 41 ? 2.365 -25.625 -1.976 1 90.5 41 TYR B O 1
ATOM 1630 N N . GLN B 1 42 ? 2.217 -26.25 -4.09 1 88.5 42 GLN B N 1
ATOM 1631 C CA . GLN B 1 42 ? 3.596 -25.859 -4.352 1 88.5 42 GLN B CA 1
ATOM 1632 C C . GLN B 1 42 ? 3.768 -24.344 -4.211 1 88.5 42 GLN B C 1
ATOM 1634 O O . GLN B 1 42 ? 4.754 -23.875 -3.639 1 88.5 42 GLN B O 1
ATOM 1639 N N . ASP B 1 43 ? 2.898 -23.641 -4.727 1 88.5 43 ASP B N 1
ATOM 1640 C CA . ASP B 1 43 ? 2.973 -22.188 -4.699 1 88.5 43 ASP B CA 1
ATOM 1641 C C . ASP B 1 43 ? 2.889 -21.656 -3.268 1 88.5 43 ASP B C 1
ATOM 1643 O O . ASP B 1 43 ? 3.488 -20.625 -2.941 1 88.5 43 ASP B O 1
ATOM 1647 N N . LEU B 1 44 ? 2.154 -22.359 -2.449 1 91.56 44 LEU B N 1
ATOM 1648 C CA . LEU B 1 44 ? 1.947 -21.906 -1.081 1 91.56 44 LEU B CA 1
ATOM 1649 C C . LEU B 1 44 ? 3.07 -22.391 -0.169 1 91.56 44 LEU B C 1
ATOM 1651 O O . LEU B 1 44 ? 3.176 -21.953 0.979 1 91.56 44 LEU B O 1
ATOM 1655 N N . ASN B 1 45 ? 3.857 -23.25 -0.7 1 90.06 45 ASN B N 1
ATOM 1656 C CA . ASN B 1 45 ? 4.98 -23.75 0.094 1 90.06 45 ASN B CA 1
ATOM 1657 C C . ASN B 1 45 ? 6.043 -22.672 0.284 1 90.06 45 ASN B C 1
ATOM 1659 O O . ASN B 1 45 ? 6.633 -22.188 -0.689 1 90.06 45 ASN B O 1
ATOM 1663 N N . PRO B 1 46 ? 6.301 -22.328 1.545 1 88.31 46 PRO B N 1
ATOM 1664 C CA . PRO B 1 46 ? 7.215 -21.203 1.795 1 88.31 46 PRO B CA 1
ATOM 1665 C C . PRO B 1 46 ? 8.68 -21.625 1.784 1 88.31 46 PRO B C 1
ATOM 1667 O O . PRO B 1 46 ? 9.57 -20.781 1.896 1 88.31 46 PRO B O 1
ATOM 1670 N N . GLN B 1 47 ? 8.906 -22.828 1.577 1 86.31 47 GLN B N 1
ATOM 1671 C CA . GLN B 1 47 ? 10.273 -23.328 1.618 1 86.31 47 GLN B CA 1
ATOM 1672 C C . GLN B 1 47 ? 10.922 -23.281 0.237 1 86.31 47 GLN B C 1
ATOM 1674 O O . GLN B 1 47 ? 10.273 -23.562 -0.77 1 86.31 47 GLN B O 1
ATOM 1679 N N . PRO B 1 48 ? 12.164 -22.797 0.264 1 81.19 48 PRO B N 1
ATOM 1680 C CA . PRO B 1 48 ? 12.875 -22.875 -1.014 1 81.19 48 PRO B CA 1
ATOM 1681 C C . PRO B 1 48 ? 13.062 -24.312 -1.51 1 81.19 48 PRO B C 1
ATOM 1683 O O . PRO B 1 48 ? 13.094 -25.234 -0.706 1 81.19 48 PRO B O 1
ATOM 1686 N N . ARG B 1 49 ? 13.133 -24.422 -2.801 1 78.31 49 ARG B N 1
ATOM 1687 C CA . ARG B 1 49 ? 13.312 -25.734 -3.414 1 78.31 49 ARG B CA 1
ATOM 1688 C C . ARG B 1 49 ? 14.711 -25.891 -3.994 1 78.31 49 ARG B C 1
ATOM 1690 O O . ARG B 1 49 ? 15.242 -24.953 -4.594 1 78.31 49 ARG B O 1
ATOM 1697 N N . LYS B 1 50 ? 15.25 -26.984 -3.727 1 78.06 50 LYS B N 1
ATOM 1698 C CA . LYS B 1 50 ? 16.562 -27.266 -4.301 1 78.06 50 LYS B CA 1
ATOM 1699 C C . LYS B 1 50 ? 16.453 -27.625 -5.777 1 78.06 50 LYS B C 1
ATOM 1701 O O . LYS B 1 50 ? 15.609 -28.453 -6.16 1 78.06 50 LYS B O 1
ATOM 1706 N N . LEU B 1 51 ? 17.172 -26.906 -6.617 1 75.12 51 LEU B N 1
ATOM 1707 C CA . LEU B 1 51 ? 17.219 -27.203 -8.047 1 75.12 51 LEU B CA 1
ATOM 1708 C C . LEU B 1 51 ? 18.281 -28.25 -8.344 1 75.12 51 LEU B C 1
ATOM 1710 O O . LEU B 1 51 ? 19.094 -28.594 -7.48 1 75.12 51 LEU B O 1
ATOM 1714 N N . GLY B 1 52 ? 18.078 -28.812 -9.508 1 73.19 52 GLY B N 1
ATOM 1715 C CA . GLY B 1 52 ? 18.984 -29.875 -9.898 1 73.19 52 GLY B CA 1
ATOM 1716 C C . GLY B 1 52 ? 20.438 -29.453 -9.859 1 73.19 52 GLY B C 1
ATOM 1717 O O . GLY B 1 52 ? 21.328 -30.281 -9.609 1 73.19 52 GLY B O 1
ATOM 1718 N N . ASP B 1 53 ? 20.766 -28.266 -10.031 1 75.31 53 ASP B N 1
ATOM 1719 C CA . ASP B 1 53 ? 22.141 -27.766 -10.078 1 75.31 53 ASP B CA 1
ATOM 1720 C C . ASP B 1 53 ? 22.594 -27.297 -8.703 1 75.31 53 ASP B C 1
ATOM 1722 O O . ASP B 1 53 ? 23.672 -26.688 -8.578 1 75.31 53 ASP B O 1
ATOM 1726 N N . GLY B 1 54 ? 21.781 -27.453 -7.645 1 74.62 54 GLY B N 1
ATOM 1727 C CA . GLY B 1 54 ? 22.141 -27.141 -6.277 1 74.62 54 GLY B CA 1
ATOM 1728 C C . GLY B 1 54 ? 21.656 -25.781 -5.828 1 74.62 54 GLY B C 1
ATOM 1729 O O . GLY B 1 54 ? 21.734 -25.438 -4.648 1 74.62 54 GLY B O 1
ATOM 1730 N N . ARG B 1 55 ? 21.172 -25.141 -6.766 1 74.12 55 ARG B N 1
ATOM 1731 C CA . ARG B 1 55 ? 20.656 -23.812 -6.406 1 74.12 55 ARG B CA 1
ATOM 1732 C C . ARG B 1 55 ? 19.297 -23.922 -5.738 1 74.12 55 ARG B C 1
ATOM 1734 O O . ARG B 1 55 ? 18.578 -24.906 -5.926 1 74.12 55 ARG B O 1
ATOM 1741 N N . MET B 1 56 ? 18.984 -22.906 -4.855 1 75.5 56 MET B N 1
ATOM 1742 C CA . MET B 1 56 ? 17.688 -22.828 -4.164 1 75.5 56 MET B CA 1
ATOM 1743 C C . MET B 1 56 ? 16.75 -21.875 -4.879 1 75.5 56 MET B C 1
ATOM 1745 O O . MET B 1 56 ? 17.109 -20.734 -5.176 1 75.5 56 MET B O 1
ATOM 1749 N N . LYS B 1 57 ? 15.672 -22.5 -5.309 1 74.81 57 LYS B N 1
ATOM 1750 C CA . LYS B 1 57 ? 14.633 -21.656 -5.895 1 74.81 57 LYS B CA 1
ATOM 1751 C C . LYS B 1 57 ? 13.766 -21.031 -4.812 1 74.81 57 LYS B C 1
ATOM 1753 O O . LYS B 1 57 ? 13.242 -21.719 -3.941 1 74.81 57 LYS B O 1
ATOM 1758 N N . PRO B 1 58 ? 13.672 -19.75 -4.797 1 77.69 58 PRO B N 1
ATOM 1759 C CA . PRO B 1 58 ? 12.82 -19.094 -3.805 1 77.69 58 PRO B CA 1
ATOM 1760 C C . PRO B 1 58 ? 11.344 -19.453 -3.969 1 77.69 58 PRO B C 1
ATOM 1762 O O . PRO B 1 58 ? 10.938 -19.938 -5.027 1 77.69 58 PRO B O 1
ATOM 1765 N N . PRO B 1 59 ? 10.641 -19.234 -2.871 1 78.5 59 PRO B N 1
ATOM 1766 C CA . PRO B 1 59 ? 9.195 -19.484 -2.982 1 78.5 59 PRO B CA 1
ATOM 1767 C C . PRO B 1 59 ? 8.555 -18.719 -4.141 1 78.5 59 PRO B C 1
ATOM 1769 O O . PRO B 1 59 ? 8.93 -17.578 -4.414 1 78.5 59 PRO B O 1
ATOM 1772 N N . CYS B 1 60 ? 7.676 -19.375 -4.766 1 80.31 60 CYS B N 1
ATOM 1773 C CA . CYS B 1 60 ? 7.047 -18.828 -5.961 1 80.31 60 CYS B CA 1
ATOM 1774 C C . CYS B 1 60 ? 5.617 -18.375 -5.668 1 80.31 60 CYS B C 1
ATOM 1776 O O . CYS B 1 60 ? 4.762 -18.391 -6.551 1 80.31 60 CYS B O 1
ATOM 1778 N N . THR B 1 61 ? 5.43 -18.094 -4.395 1 88.88 61 THR B N 1
ATOM 1779 C CA . THR B 1 61 ? 4.078 -17.656 -4.059 1 88.88 61 THR B CA 1
ATOM 1780 C C . THR B 1 61 ? 3.658 -16.469 -4.922 1 88.88 61 THR B C 1
ATOM 1782 O O . THR B 1 61 ? 4.41 -15.508 -5.07 1 88.88 61 THR B O 1
ATOM 1785 N N . LYS B 1 62 ? 2.518 -16.594 -5.445 1 89.88 62 LYS B N 1
ATOM 1786 C CA . LYS B 1 62 ? 2.012 -15.578 -6.363 1 89.88 62 LYS B CA 1
ATOM 1787 C C . LYS B 1 62 ? 1.205 -14.516 -5.613 1 89.88 62 LYS B C 1
ATOM 1789 O O . LYS B 1 62 ? 0.657 -14.789 -4.543 1 89.88 62 LYS B O 1
ATOM 1794 N N . ILE B 1 63 ? 1.157 -13.453 -6.281 1 91.19 63 ILE B N 1
ATOM 1795 C CA . ILE B 1 63 ? 0.374 -12.352 -5.73 1 91.19 63 ILE B CA 1
ATOM 1796 C C . ILE B 1 63 ? -1.09 -12.766 -5.613 1 91.19 63 ILE B C 1
ATOM 1798 O O . ILE B 1 63 ? -1.743 -12.484 -4.605 1 91.19 63 ILE B O 1
ATOM 1802 N N . GLY B 1 64 ? -1.554 -13.453 -6.617 1 89.81 64 GLY B N 1
ATOM 1803 C CA . GLY B 1 64 ? -2.936 -13.906 -6.598 1 89.81 64 GLY B CA 1
ATOM 1804 C C . GLY B 1 64 ? -3.254 -14.805 -5.418 1 89.81 64 GLY B C 1
ATOM 1805 O O . GLY B 1 64 ? -4.324 -14.695 -4.816 1 89.81 64 GLY B O 1
ATOM 1806 N N . ASP B 1 65 ? -2.371 -15.633 -5.129 1 91.38 65 ASP B N 1
ATOM 1807 C CA . ASP B 1 65 ? -2.561 -16.531 -3.988 1 91.38 65 ASP B CA 1
ATOM 1808 C C . ASP B 1 65 ? -2.594 -15.742 -2.678 1 91.38 65 ASP B C 1
ATOM 1810 O O . ASP B 1 65 ? -3.426 -16.016 -1.809 1 91.38 65 ASP B O 1
ATOM 1814 N N . MET B 1 66 ? -1.682 -14.867 -2.562 1 92.75 66 MET B N 1
ATOM 1815 C CA . MET B 1 66 ? -1.641 -14.039 -1.364 1 92.75 66 MET B CA 1
ATOM 1816 C C . MET B 1 66 ? -2.963 -13.297 -1.168 1 92.75 66 MET B C 1
ATOM 1818 O O . MET B 1 66 ? -3.525 -13.305 -0.071 1 92.75 66 MET B O 1
ATOM 1822 N N . VAL B 1 67 ? -3.436 -12.766 -2.201 1 90.88 67 VAL B N 1
ATOM 1823 C CA . VAL B 1 67 ? -4.68 -12.008 -2.152 1 90.88 67 VAL B CA 1
ATOM 1824 C C . VAL B 1 67 ? -5.828 -12.93 -1.747 1 90.88 67 VAL B C 1
ATOM 1826 O O . VAL B 1 67 ? -6.578 -12.617 -0.817 1 90.88 67 VAL B O 1
ATOM 1829 N N . ARG B 1 68 ? -5.914 -14.016 -2.355 1 91.25 68 ARG B N 1
ATOM 1830 C CA . ARG B 1 68 ? -7.023 -14.93 -2.107 1 91.25 68 ARG B CA 1
ATOM 1831 C C . ARG B 1 68 ? -6.965 -15.5 -0.693 1 91.25 68 ARG B C 1
ATOM 1833 O O . ARG B 1 68 ? -7.988 -15.609 -0.02 1 91.25 68 ARG B O 1
ATOM 1840 N N . VAL B 1 69 ? -5.82 -15.844 -0.289 1 92.25 69 VAL B N 1
ATOM 1841 C CA . VAL B 1 69 ? -5.656 -16.359 1.065 1 92.25 69 VAL B CA 1
ATOM 1842 C C . VAL B 1 69 ? -6.098 -15.312 2.08 1 92.25 69 VAL B C 1
ATOM 1844 O O . VAL B 1 69 ? -6.812 -15.617 3.035 1 92.25 69 VAL B O 1
ATOM 1847 N N . MET B 1 70 ? -5.699 -14.117 1.844 1 90.94 70 MET B N 1
ATOM 1848 C CA . MET B 1 70 ? -6.086 -13.047 2.754 1 90.94 70 MET B CA 1
ATOM 1849 C C . MET B 1 70 ? -7.594 -12.812 2.711 1 90.94 70 MET B C 1
ATOM 1851 O O . MET B 1 70 ? -8.211 -12.539 3.74 1 90.94 70 MET B O 1
ATOM 1855 N N . GLU B 1 71 ? -8.188 -12.977 1.575 1 88.69 71 GLU B N 1
ATOM 1856 C CA . GLU B 1 71 ? -9.633 -12.812 1.436 1 88.69 71 GLU B CA 1
ATOM 1857 C C . GLU B 1 71 ? -10.383 -13.898 2.195 1 88.69 71 GLU B C 1
ATOM 1859 O O . GLU B 1 71 ? -11.391 -13.617 2.852 1 88.69 71 GLU B O 1
ATOM 1864 N N . ILE B 1 72 ? -9.906 -15.039 2.074 1 89.94 72 ILE B N 1
ATOM 1865 C CA . ILE B 1 72 ? -10.594 -16.188 2.654 1 89.94 72 ILE B CA 1
ATOM 1866 C C . ILE B 1 72 ? -10.398 -16.203 4.168 1 89.94 72 ILE B C 1
ATOM 1868 O O . ILE B 1 72 ? -11.352 -16.391 4.926 1 89.94 72 ILE B O 1
ATOM 1872 N N . THR B 1 73 ? -9.195 -15.961 4.605 1 89.75 73 THR B N 1
ATOM 1873 C CA . THR B 1 73 ? -8.852 -16.156 6.008 1 89.75 73 THR B CA 1
ATOM 1874 C C . THR B 1 73 ? -9.086 -14.883 6.805 1 89.75 73 THR B C 1
ATOM 1876 O O . THR B 1 73 ? -9.219 -14.922 8.031 1 89.75 73 THR B O 1
ATOM 1879 N N . GLY B 1 74 ? -8.961 -13.719 6.18 1 86.44 74 GLY B N 1
ATOM 1880 C CA . GLY B 1 74 ? -9.031 -12.453 6.883 1 86.44 74 GLY B CA 1
ATOM 1881 C C . GLY B 1 74 ? -7.734 -12.078 7.578 1 86.44 74 GLY B C 1
ATOM 1882 O O . GLY B 1 74 ? -7.641 -11.031 8.219 1 86.44 74 GLY B O 1
ATOM 1883 N N . ASN B 1 75 ? -6.809 -12.922 7.488 1 87.62 75 ASN B N 1
ATOM 1884 C CA . ASN B 1 75 ? -5.496 -12.664 8.07 1 87.62 75 ASN B CA 1
ATOM 1885 C C . ASN B 1 75 ? -4.648 -11.766 7.168 1 8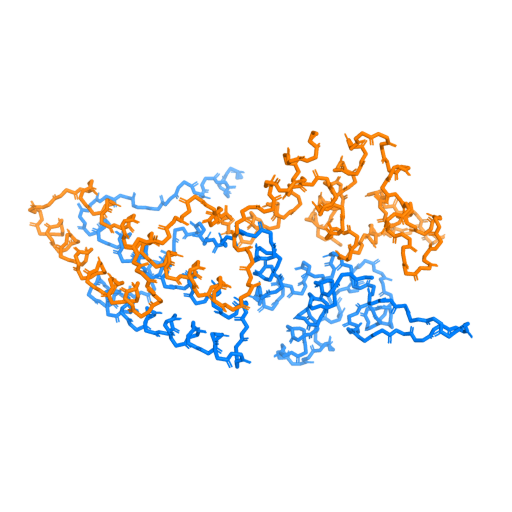7.62 75 ASN B C 1
ATOM 1887 O O . ASN B 1 75 ? -4.176 -12.203 6.117 1 87.62 75 ASN B O 1
ATOM 1891 N N . LEU B 1 76 ? -4.355 -10.516 7.602 1 89.12 76 LEU B N 1
ATOM 1892 C CA . LEU B 1 76 ? -3.686 -9.523 6.766 1 89.12 76 LEU B CA 1
ATOM 1893 C C . LEU B 1 76 ? -2.229 -9.359 7.18 1 89.12 76 LEU B C 1
ATOM 1895 O O . LEU B 1 76 ? -1.57 -8.398 6.781 1 89.12 76 LEU B O 1
ATOM 1899 N N . GLU B 1 77 ? -1.712 -10.242 7.887 1 86.75 77 GLU B N 1
ATOM 1900 C CA . GLU B 1 77 ? -0.333 -10.156 8.359 1 86.75 77 GLU B CA 1
ATOM 1901 C C . GLU B 1 77 ? 0.638 -9.992 7.195 1 86.75 77 GLU B C 1
ATOM 1903 O O . GLU B 1 77 ? 1.585 -9.203 7.273 1 86.75 77 GLU B O 1
ATOM 1908 N N . PRO B 1 78 ? 0.451 -10.68 6.082 1 91.69 78 PRO B N 1
ATOM 1909 C CA . PRO B 1 78 ? 1.356 -10.453 4.953 1 91.69 78 PRO B CA 1
ATOM 1910 C C . PRO B 1 78 ? 1.345 -9 4.469 1 91.69 78 PRO B C 1
ATOM 1912 O O . PRO B 1 78 ? 2.398 -8.445 4.156 1 91.69 78 PRO B O 1
ATOM 1915 N N . LEU B 1 79 ? 0.224 -8.461 4.449 1 90.69 79 LEU B N 1
ATOM 1916 C CA . LEU B 1 79 ? 0.082 -7.074 4.016 1 90.69 79 LEU B CA 1
ATOM 1917 C C . LEU B 1 79 ? 0.73 -6.125 5.02 1 90.69 79 LEU B C 1
ATOM 1919 O O . LEU B 1 79 ? 1.409 -5.176 4.629 1 90.69 79 LEU B O 1
ATOM 1923 N N . TYR B 1 80 ? 0.555 -6.453 6.227 1 81.81 80 TYR B N 1
ATOM 1924 C CA . TYR B 1 80 ? 1.18 -5.641 7.266 1 81.81 80 TYR B CA 1
ATOM 1925 C C . TYR B 1 80 ? 2.699 -5.711 7.172 1 81.81 80 TYR B C 1
ATOM 1927 O O . TYR B 1 80 ? 3.383 -4.695 7.32 1 81.81 80 TYR B O 1
ATOM 1935 N N . ALA B 1 81 ? 3.152 -6.832 6.953 1 84.19 81 ALA B N 1
ATOM 1936 C CA . ALA B 1 81 ? 4.598 -7.008 6.812 1 84.19 81 ALA B CA 1
ATOM 1937 C C . ALA B 1 81 ? 5.133 -6.219 5.621 1 84.19 81 ALA B C 1
ATOM 1939 O O . ALA B 1 81 ? 6.195 -5.598 5.707 1 84.19 81 ALA B O 1
ATOM 1940 N N . LEU B 1 82 ? 4.406 -6.199 4.523 1 88.62 82 LEU B N 1
ATOM 1941 C CA . LEU B 1 82 ? 4.781 -5.41 3.357 1 88.62 82 LEU B CA 1
ATOM 1942 C C . LEU B 1 82 ? 4.824 -3.926 3.697 1 88.62 82 LEU B C 1
ATOM 1944 O O . LEU B 1 82 ? 5.805 -3.24 3.385 1 88.62 82 LEU B O 1
ATOM 1948 N N . CYS B 1 83 ? 3.803 -3.494 4.324 1 83.81 83 CYS B N 1
ATOM 1949 C CA . CYS B 1 83 ? 3.727 -2.09 4.703 1 83.81 83 CYS B CA 1
ATOM 1950 C C . CYS B 1 83 ? 4.891 -1.704 5.609 1 83.81 83 CYS B C 1
ATOM 1952 O O . CYS B 1 83 ? 5.551 -0.688 5.379 1 83.81 83 CYS B O 1
ATOM 1954 N N . ALA B 1 84 ? 5.129 -2.539 6.562 1 76.94 84 ALA B N 1
ATOM 1955 C CA . ALA B 1 84 ? 6.211 -2.266 7.508 1 76.94 84 ALA B CA 1
ATOM 1956 C C . ALA B 1 84 ? 7.551 -2.143 6.785 1 76.94 84 ALA B C 1
ATOM 1958 O O . ALA B 1 84 ? 8.344 -1.246 7.082 1 76.94 84 ALA B O 1
ATOM 1959 N N . HIS B 1 85 ? 7.754 -2.961 5.863 1 80.94 85 HIS B N 1
ATOM 1960 C CA . HIS B 1 85 ? 9.008 -2.959 5.121 1 80.94 85 HIS B CA 1
ATOM 1961 C C . HIS B 1 85 ? 9.203 -1.647 4.371 1 80.94 85 HIS B C 1
ATOM 1963 O O . HIS B 1 85 ? 10.328 -1.145 4.27 1 80.94 85 HIS B O 1
ATOM 1969 N N . PHE B 1 86 ? 8.156 -1.138 3.93 1 83.06 86 PHE B N 1
ATOM 1970 C CA . PHE B 1 86 ? 8.258 0.068 3.117 1 83.06 86 PHE B CA 1
ATOM 1971 C C . PHE B 1 86 ? 7.973 1.312 3.953 1 83.06 86 PHE B C 1
ATOM 1973 O O . PHE B 1 86 ? 7.75 2.395 3.408 1 83.06 86 PHE B O 1
ATOM 1980 N N . GLY B 1 87 ? 7.852 1.125 5.297 1 73.5 87 GLY B N 1
ATOM 1981 C CA . GLY B 1 87 ? 7.727 2.254 6.207 1 73.5 87 GLY B CA 1
ATOM 1982 C C . GLY B 1 87 ? 6.324 2.824 6.262 1 73.5 87 GLY B C 1
ATOM 1983 O O . GLY B 1 87 ? 6.145 4.027 6.449 1 73.5 87 GLY B O 1
ATOM 1984 N N . LEU B 1 88 ? 5.336 1.975 6.004 1 77.38 88 LEU B N 1
ATOM 1985 C CA . LEU B 1 88 ? 3.945 2.408 6.027 1 77.38 88 LEU B CA 1
ATOM 1986 C C . LEU B 1 88 ? 3.193 1.76 7.188 1 77.38 88 LEU B C 1
ATOM 1988 O O . LEU B 1 88 ? 3.506 0.635 7.582 1 77.38 88 LEU B O 1
ATOM 1992 N N . VAL B 1 89 ? 2.285 2.484 7.754 1 71.56 89 VAL B N 1
ATOM 1993 C CA . VAL B 1 89 ? 1.338 1.967 8.734 1 71.56 89 VAL B CA 1
ATOM 1994 C C . VAL B 1 89 ? -0.06 1.91 8.125 1 71.56 89 VAL B C 1
ATOM 1996 O O . VAL B 1 89 ? -0.614 2.939 7.73 1 71.56 89 VAL B O 1
ATOM 1999 N N . PRO B 1 90 ? -0.431 0.714 7.918 1 75.75 90 PRO B N 1
ATOM 2000 C CA . PRO B 1 90 ? -1.807 0.596 7.43 1 75.75 90 PRO B CA 1
ATOM 2001 C C . PRO B 1 90 ? -2.844 0.899 8.508 1 75.75 90 PRO B C 1
ATOM 2003 O O . PRO B 1 90 ? -2.77 0.354 9.609 1 75.75 90 PRO B O 1
ATOM 2006 N N . THR B 1 91 ? -3.654 1.783 8.281 1 72 91 THR B N 1
ATOM 2007 C CA . THR B 1 91 ? -4.719 2.141 9.211 1 72 91 THR B CA 1
ATOM 2008 C C . THR B 1 91 ? -6.09 1.863 8.602 1 72 91 THR B C 1
ATOM 2010 O O . THR B 1 91 ? -6.32 2.156 7.43 1 72 91 THR B O 1
ATOM 2013 N N . SER B 1 92 ? -6.879 1.245 9.406 1 68.25 92 SER B N 1
ATOM 2014 C CA . SER B 1 92 ? -8.211 0.914 8.914 1 68.25 92 SER B CA 1
ATOM 2015 C C . SER B 1 92 ? -9.039 2.172 8.68 1 68.25 92 SER B C 1
ATOM 2017 O O . SER B 1 92 ? -9 3.109 9.477 1 68.25 92 SER B O 1
ATOM 2019 N N . LEU B 1 93 ? -9.625 2.158 7.523 1 64.25 93 LEU B N 1
ATOM 2020 C CA . LEU B 1 93 ? -10.57 3.223 7.211 1 64.25 93 LEU B CA 1
ATOM 2021 C C . LEU B 1 93 ? -11.891 3.006 7.945 1 64.25 93 LEU B C 1
ATOM 2023 O O . LEU B 1 93 ? -12.695 3.934 8.078 1 64.25 93 LEU B O 1
ATOM 2027 N N . ASN B 1 94 ? -12.094 1.823 8.391 1 56.19 94 ASN B N 1
ATOM 2028 C CA . ASN B 1 94 ? -13.391 1.47 8.953 1 56.19 94 ASN B CA 1
ATOM 2029 C C . ASN B 1 94 ? -13.727 2.326 10.172 1 56.19 94 ASN B C 1
ATOM 2031 O O . ASN B 1 94 ? -14.898 2.594 10.445 1 56.19 94 ASN B O 1
ATOM 2035 N N . ALA B 1 95 ? -12.695 2.572 10.859 1 53.28 95 ALA B N 1
ATOM 2036 C CA . ALA B 1 95 ? -13.008 3.312 12.086 1 53.28 95 ALA B CA 1
ATOM 2037 C C . ALA B 1 95 ? -13.336 4.77 11.773 1 53.28 95 ALA B C 1
ATOM 2039 O O . ALA B 1 95 ? -13.742 5.523 12.656 1 53.28 95 ALA B O 1
ATOM 2040 N N . LEU B 1 96 ? -13.32 5.016 10.414 1 64.62 96 LEU B N 1
ATOM 2041 C CA . LEU B 1 96 ? -13.531 6.43 10.109 1 64.62 96 LEU B CA 1
ATOM 2042 C C . LEU B 1 96 ? -14.883 6.645 9.445 1 64.62 96 LEU B C 1
ATOM 2044 O O . LEU B 1 96 ? -15.211 5.969 8.469 1 64.62 96 LEU B O 1
ATOM 2048 N N . GLU B 1 97 ? -15.836 7.152 10.188 1 72.69 97 GLU B N 1
ATOM 2049 C CA . GLU B 1 97 ? -17.141 7.523 9.648 1 72.69 97 GLU B CA 1
ATOM 2050 C C . GLU B 1 97 ? -17.156 8.977 9.18 1 72.69 97 GLU B C 1
ATOM 2052 O O . GLU B 1 97 ? -16.891 9.891 9.961 1 72.69 97 GLU B O 1
ATOM 2057 N N . PRO B 1 98 ? -17.359 9.039 7.852 1 78.06 98 PRO B N 1
ATOM 2058 C CA . PRO B 1 98 ? -17.516 10.422 7.406 1 78.06 98 PRO B CA 1
ATOM 2059 C C . PRO B 1 98 ? -18.562 11.188 8.211 1 78.06 98 PRO B C 1
ATOM 2061 O O . PRO B 1 98 ? -19.562 10.602 8.648 1 78.06 98 PRO B O 1
ATOM 2064 N N . ASP B 1 99 ? -18.312 12.453 8.539 1 82.06 99 ASP B N 1
ATOM 2065 C CA . ASP B 1 99 ? -19.203 13.219 9.398 1 82.06 99 ASP B CA 1
ATOM 2066 C C . ASP B 1 99 ? -19.922 14.312 8.609 1 82.06 99 ASP B C 1
ATOM 2068 O O . ASP B 1 99 ? -20.516 15.227 9.195 1 82.06 99 ASP B O 1
ATOM 2072 N N . ALA B 1 100 ? -19.766 14.305 7.32 1 86.81 100 ALA B N 1
ATOM 2073 C CA . ALA B 1 100 ? -20.5 15.203 6.426 1 86.81 100 ALA B CA 1
ATOM 2074 C C . ALA B 1 100 ? -21.422 14.422 5.504 1 86.81 100 ALA B C 1
ATOM 2076 O O . ALA B 1 100 ? -21.234 13.219 5.301 1 86.81 100 ALA B O 1
ATOM 2077 N N . PRO B 1 101 ? -22.469 15 4.996 1 88.56 101 PRO B N 1
ATOM 2078 C CA . PRO B 1 101 ? -23.469 14.289 4.211 1 88.56 101 PRO B CA 1
ATOM 2079 C C . PRO B 1 101 ? -22.969 13.859 2.842 1 88.56 101 PRO B C 1
ATOM 2081 O O . PRO B 1 101 ? -23.5 12.922 2.244 1 88.56 101 PRO B O 1
ATOM 2084 N N . ASN B 1 102 ? -22.031 14.648 2.283 1 91 102 ASN B N 1
ATOM 2085 C CA . ASN B 1 102 ? -21.484 14.281 0.981 1 91 102 ASN B CA 1
ATOM 2086 C C . ASN B 1 102 ? -20.016 14.625 0.876 1 91 102 ASN B C 1
ATOM 2088 O O . ASN B 1 102 ? -19.438 15.211 1.796 1 91 102 ASN B O 1
ATOM 2092 N N . MET B 1 103 ? -19.453 14.211 -0.219 1 90.75 103 MET B N 1
ATOM 2093 C CA . MET B 1 103 ? -18.016 14.312 -0.446 1 90.75 103 MET B CA 1
ATOM 2094 C C . MET B 1 103 ? -17.562 15.773 -0.466 1 90.75 103 MET B C 1
ATOM 2096 O O . MET B 1 103 ? -16.547 16.125 0.12 1 90.75 103 MET B O 1
ATOM 2100 N N . GLU B 1 104 ? -18.344 16.641 -1.111 1 92 104 GLU B N 1
ATOM 2101 C CA . GLU B 1 104 ? -17.984 18.047 -1.227 1 92 104 GLU B CA 1
ATOM 2102 C C . GLU B 1 104 ? -17.938 18.719 0.145 1 92 104 GLU B C 1
ATOM 2104 O O . GLU B 1 104 ? -17.031 19.516 0.418 1 92 104 GLU B O 1
ATOM 2109 N N . ARG B 1 105 ? -18.859 18.359 0.919 1 91.81 105 ARG B N 1
ATOM 2110 C CA . ARG B 1 105 ? -18.906 18.938 2.258 1 91.81 105 ARG B CA 1
ATOM 2111 C C . ARG B 1 105 ? -17.766 18.406 3.119 1 91.81 105 ARG B C 1
ATOM 2113 O O . ARG B 1 105 ? -17.234 19.109 3.969 1 91.81 105 ARG B O 1
ATOM 2120 N N . GLU B 1 106 ? -17.453 17.141 2.941 1 92.12 106 GLU B N 1
ATOM 2121 C CA . GLU B 1 106 ? -16.281 16.609 3.623 1 92.12 106 GLU B CA 1
ATOM 2122 C C . GLU B 1 106 ? -15.016 17.359 3.223 1 92.12 106 GLU B C 1
ATOM 2124 O O . GLU B 1 106 ? -14.203 17.719 4.078 1 92.12 106 GLU B O 1
ATOM 2129 N N . MET B 1 107 ? -14.914 17.625 1.941 1 94.75 107 MET B N 1
ATOM 2130 C CA . MET B 1 107 ? -13.75 18.328 1.421 1 94.75 107 MET B CA 1
ATOM 2131 C C . MET B 1 107 ? -13.641 19.719 2.027 1 94.75 107 MET B C 1
ATOM 2133 O O . MET 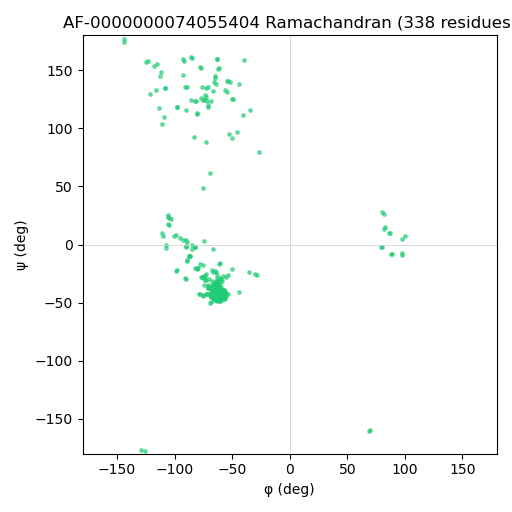B 1 107 ? -12.539 20.188 2.307 1 94.75 107 MET B O 1
ATOM 2137 N N . LEU B 1 108 ? -14.719 20.375 2.225 1 94.12 108 LEU B N 1
ATOM 2138 C CA . LEU B 1 108 ? -14.727 21.75 2.732 1 94.12 108 LEU B CA 1
ATOM 2139 C C . LEU B 1 108 ? -14.148 21.812 4.141 1 94.12 108 LEU B C 1
ATOM 2141 O O . LEU B 1 108 ? -13.688 22.875 4.578 1 94.12 108 LEU B O 1
ATOM 2145 N N . GLN B 1 109 ? -14.18 20.719 4.844 1 93.25 109 GLN B N 1
ATOM 2146 C CA . GLN B 1 109 ? -13.672 20.672 6.211 1 93.25 109 GLN B CA 1
ATOM 2147 C C . GLN B 1 109 ? -12.156 20.547 6.23 1 93.25 109 GLN B C 1
ATOM 2149 O O . GLN B 1 109 ? -11.516 20.844 7.242 1 93.25 109 GLN B O 1
ATOM 2154 N N . ASP B 1 110 ? -11.57 20.109 5.152 1 95.81 110 ASP B N 1
ATOM 2155 C CA . ASP B 1 110 ? -10.172 19.703 5.148 1 95.81 110 ASP B CA 1
ATOM 2156 C C . ASP B 1 110 ? -9.25 20.906 5.336 1 95.81 110 ASP B C 1
ATOM 2158 O O . ASP B 1 110 ? -8.375 20.891 6.207 1 95.81 110 ASP B O 1
ATOM 2162 N N . VAL B 1 111 ? -9.461 21.953 4.551 1 95.5 111 VAL B N 1
ATOM 2163 C CA . VAL B 1 111 ? -8.531 23.078 4.559 1 95.5 111 VAL B CA 1
ATOM 2164 C C . VAL B 1 111 ? -8.648 23.828 5.883 1 95.5 111 VAL B C 1
ATOM 2166 O O . VAL B 1 111 ? -7.633 24.172 6.5 1 95.5 111 VAL B O 1
ATOM 2169 N N . PRO B 1 112 ? -9.859 24.078 6.426 1 96 112 PRO B N 1
ATOM 2170 C CA . PRO B 1 112 ? -9.953 24.719 7.738 1 96 112 PRO B CA 1
ATOM 2171 C C . PRO B 1 112 ? -9.188 23.953 8.82 1 96 112 PRO B C 1
ATOM 2173 O O . PRO B 1 112 ? -8.578 24.562 9.695 1 96 112 PRO B O 1
ATOM 2176 N N . SER B 1 113 ? -9.281 22.688 8.797 1 95.06 113 SER B N 1
ATOM 2177 C CA . SER B 1 113 ? -8.562 21.906 9.789 1 95.06 113 SER B CA 1
ATOM 2178 C C . SER B 1 113 ? -7.051 22.078 9.648 1 95.06 113 SER B C 1
ATOM 2180 O O . SER B 1 113 ? -6.324 22.078 10.648 1 95.06 113 SER B O 1
ATOM 2182 N N . VAL B 1 114 ? -6.586 22.141 8.445 1 96.69 114 VAL B N 1
ATOM 2183 C CA . VAL B 1 114 ? -5.168 22.375 8.203 1 96.69 114 VAL B CA 1
ATOM 2184 C C . VAL B 1 114 ? -4.781 23.766 8.703 1 96.69 114 VAL B C 1
ATOM 2186 O O . VAL B 1 114 ? -3.721 23.938 9.312 1 96.69 114 VAL B O 1
ATOM 2189 N N . VAL B 1 115 ? -5.633 24.75 8.469 1 96.81 115 VAL B N 1
ATOM 2190 C CA . VAL B 1 115 ? -5.379 26.109 8.922 1 96.81 115 VAL B CA 1
ATOM 2191 C C . VAL B 1 115 ? -5.312 26.141 10.445 1 96.81 115 VAL B C 1
ATOM 2193 O O . VAL B 1 115 ? -4.441 26.797 11.023 1 96.81 115 VAL B O 1
ATOM 2196 N N . ARG B 1 116 ? -6.227 25.469 11.086 1 94.69 116 ARG B N 1
ATOM 2197 C CA . ARG B 1 116 ? -6.188 25.359 12.539 1 94.69 116 ARG B CA 1
ATOM 2198 C C . ARG B 1 116 ? -4.867 24.766 13.016 1 94.69 116 ARG B C 1
ATOM 2200 O O . ARG B 1 116 ? -4.285 25.234 14 1 94.69 116 ARG B O 1
ATOM 2207 N N . LEU B 1 117 ? -4.414 23.734 12.375 1 95.31 117 LEU B N 1
ATOM 2208 C CA . LEU B 1 117 ? -3.125 23.125 12.695 1 95.31 117 LEU B CA 1
ATOM 2209 C C . LEU B 1 117 ? -2.004 24.156 12.586 1 95.31 117 LEU B C 1
ATOM 2211 O O . LEU B 1 117 ? -1.143 24.234 13.461 1 95.31 117 LEU B O 1
ATOM 2215 N N . HIS B 1 118 ? -2.008 24.953 11.531 1 97.06 118 HIS B N 1
ATOM 2216 C CA . HIS B 1 118 ? -0.994 25.984 11.336 1 97.06 118 HIS B CA 1
ATOM 2217 C C . HIS B 1 118 ? -1.009 26.984 12.484 1 97.06 118 HIS B C 1
ATOM 2219 O O . HIS B 1 118 ? 0.047 27.391 12.977 1 97.06 118 HIS B O 1
ATOM 2225 N N . GLU B 1 119 ? -2.184 27.375 12.836 1 96.69 119 GLU B N 1
ATOM 2226 C CA . GLU B 1 119 ? -2.326 28.328 13.93 1 96.69 119 GLU B CA 1
ATOM 2227 C C . GLU B 1 119 ? -1.735 27.766 15.227 1 96.69 119 GLU B C 1
ATOM 2229 O O . GLU B 1 119 ? -1.029 28.484 15.945 1 96.69 119 GLU B O 1
ATOM 2234 N N . ASP B 1 120 ? -2.076 26.578 15.523 1 92.94 120 ASP B N 1
ATOM 2235 C CA . ASP B 1 120 ? -1.558 25.953 16.734 1 92.94 120 ASP B CA 1
ATOM 2236 C C . ASP B 1 120 ? -0.042 25.781 16.672 1 92.94 120 ASP B C 1
ATOM 2238 O O . ASP B 1 120 ? 0.652 25.906 17.672 1 92.94 120 ASP B O 1
ATOM 2242 N N . CYS B 1 121 ? 0.459 25.5 15.5 1 93.94 121 CYS B N 1
ATOM 2243 C CA . CYS B 1 121 ? 1.903 25.422 15.312 1 93.94 121 CYS B CA 1
ATOM 2244 C C . CYS B 1 121 ? 2.562 26.781 15.562 1 93.94 121 CYS B C 1
ATOM 2246 O O . CYS B 1 121 ? 3.586 26.859 16.25 1 93.94 121 CYS B O 1
ATOM 2248 N N . ASP B 1 122 ? 1.997 27.812 15.023 1 96 122 ASP B N 1
ATOM 2249 C CA . ASP B 1 122 ? 2.521 29.156 15.234 1 96 122 ASP B CA 1
ATOM 2250 C C . ASP B 1 122 ? 2.541 29.516 16.719 1 96 122 ASP B C 1
ATOM 2252 O O . ASP B 1 122 ? 3.527 30.062 17.219 1 96 122 ASP B O 1
ATOM 2256 N N . ARG B 1 123 ? 1.465 29.203 17.375 1 94.62 123 ARG B N 1
ATOM 2257 C CA . ARG B 1 123 ? 1.368 29.5 18.797 1 94.62 123 ARG B CA 1
ATOM 2258 C C . ARG B 1 123 ? 2.443 28.766 19.578 1 94.62 123 ARG B C 1
ATOM 2260 O O . ARG B 1 123 ? 3.068 29.328 20.484 1 94.62 123 ARG B O 1
ATOM 2267 N N . LEU B 1 124 ? 2.678 27.531 19.25 1 90.19 124 LEU B N 1
ATOM 2268 C CA . LEU B 1 124 ? 3.715 26.766 19.938 1 90.19 124 LEU B CA 1
ATOM 2269 C C . LEU B 1 124 ? 5.094 27.359 19.672 1 90.19 124 LEU B C 1
ATOM 2271 O O . LEU B 1 124 ? 5.895 27.531 20.594 1 90.19 124 LEU B O 1
ATOM 2275 N N . ALA B 1 125 ? 5.305 27.656 18.453 1 91.69 125 ALA B N 1
ATOM 2276 C CA . ALA B 1 125 ? 6.602 28.203 18.062 1 91.69 125 ALA B CA 1
ATOM 2277 C C . ALA B 1 125 ? 6.879 29.516 18.781 1 91.69 125 ALA B C 1
ATOM 2279 O O . ALA B 1 125 ? 8.031 29.844 19.062 1 91.69 125 ALA B O 1
ATOM 2280 N N . GLU B 1 126 ? 5.844 30.203 19.094 1 93.69 126 GLU B N 1
ATOM 2281 C CA . GLU B 1 126 ? 5.949 31.484 19.781 1 93.69 126 GLU B CA 1
ATOM 2282 C C . GLU B 1 126 ? 5.918 31.312 21.281 1 93.69 126 GLU B C 1
ATOM 2284 O O . GLU B 1 126 ? 6.012 32.281 22.031 1 93.69 126 GLU B O 1
ATOM 2289 N N . GLY B 1 127 ? 5.781 30.094 21.781 1 89.62 127 GLY B N 1
ATOM 2290 C CA . GLY B 1 127 ? 5.777 29.812 23.203 1 89.62 127 GLY B CA 1
ATOM 2291 C C . GLY B 1 127 ? 4.43 30.047 23.859 1 89.62 127 GLY B C 1
ATOM 2292 O O . GLY B 1 127 ? 4.336 30.125 25.094 1 89.62 127 GLY B O 1
ATOM 2293 N N . ALA B 1 128 ? 3.371 30.203 23.094 1 92.69 128 ALA B N 1
ATOM 2294 C CA . ALA B 1 128 ? 2.045 30.547 23.609 1 92.69 128 ALA B CA 1
ATOM 2295 C C . ALA B 1 128 ? 1.106 29.344 23.531 1 92.69 128 ALA B C 1
ATOM 2297 O O . ALA B 1 128 ? -0.078 29.453 23.859 1 92.69 128 ALA B O 1
ATOM 2298 N N . GLY B 1 129 ? 1.603 28.266 22.984 1 86.88 129 GLY B N 1
ATOM 2299 C CA . GLY B 1 129 ? 0.779 27.078 22.812 1 86.88 129 GLY B CA 1
ATOM 2300 C C . GLY B 1 129 ? 1.396 25.828 23.422 1 86.88 129 GLY B C 1
ATOM 2301 O O . GLY B 1 129 ? 2.438 25.906 24.078 1 86.88 129 GLY B O 1
ATOM 2302 N N . SER B 1 130 ? 0.682 24.672 23.25 1 83.94 130 SER B N 1
ATOM 2303 C CA . SER B 1 130 ? 1.165 23.406 23.797 1 83.94 130 SER B CA 1
ATOM 2304 C C . SER B 1 130 ? 1.314 22.344 22.703 1 83.94 130 SER B C 1
ATOM 2306 O O . SER B 1 130 ? 0.664 22.438 21.656 1 83.94 130 SER B O 1
ATOM 2308 N N . VAL B 1 131 ? 2.137 21.422 23.062 1 76.38 131 VAL B N 1
ATOM 2309 C CA . VAL B 1 131 ? 2.369 20.312 22.141 1 76.38 131 VAL B CA 1
ATOM 2310 C C . VAL B 1 131 ? 1.086 19.5 21.969 1 76.38 131 VAL B C 1
ATOM 2312 O O . VAL B 1 131 ? 0.774 19.047 20.875 1 76.38 131 VAL B O 1
ATOM 2315 N N . GLU B 1 132 ? 0.345 19.391 23.016 1 71.69 132 GLU B N 1
ATOM 2316 C CA . GLU B 1 132 ? -0.905 18.641 22.984 1 71.69 132 GLU B CA 1
ATOM 2317 C C . GLU B 1 132 ? -1.889 19.234 21.984 1 71.69 132 GLU B C 1
ATOM 2319 O O . GLU B 1 132 ? -2.562 18.5 21.25 1 71.69 132 GLU B O 1
ATOM 2324 N N . GLU B 1 133 ? -1.886 20.562 22 1 82.56 133 GLU B N 1
ATOM 2325 C CA . GLU B 1 133 ? -2.779 21.234 21.062 1 82.56 133 GLU B CA 1
ATOM 2326 C C . GLU B 1 133 ? -2.381 20.969 19.625 1 82.56 133 GLU B C 1
ATOM 2328 O O . GLU B 1 133 ? -3.238 20.703 18.766 1 82.56 133 GLU B O 1
ATOM 2333 N N . VAL B 1 134 ? -1.137 20.969 19.391 1 87.25 134 VAL B N 1
ATOM 2334 C CA . VAL B 1 134 ? -0.627 20.75 18.031 1 87.25 134 VAL B CA 1
ATOM 2335 C C . VAL B 1 134 ? -0.91 19.312 17.609 1 87.25 134 VAL B C 1
ATOM 2337 O O . VAL B 1 134 ? -1.389 19.062 16.5 1 87.25 134 VAL B O 1
ATOM 2340 N N . LEU B 1 135 ? -0.684 18.375 18.406 1 78.62 135 LEU B N 1
ATOM 2341 C CA . LEU B 1 135 ? -0.917 16.969 18.078 1 78.62 135 LEU B CA 1
ATOM 2342 C C . LEU B 1 135 ? -2.406 16.703 17.906 1 78.62 135 LEU B C 1
ATOM 2344 O O . LEU B 1 135 ? -2.799 15.914 17.047 1 78.62 135 LEU B O 1
ATOM 2348 N N . GLY B 1 136 ? -3.203 17.281 18.75 1 79.69 136 GLY B N 1
ATOM 2349 C CA . GLY B 1 136 ? -4.641 17.188 18.578 1 79.69 136 GLY B CA 1
ATOM 2350 C C . GLY B 1 136 ? -5.109 17.703 17.234 1 79.69 136 GLY B C 1
ATOM 2351 O O . GLY B 1 136 ? -5.934 17.078 16.562 1 79.69 136 GLY B O 1
ATOM 2352 N N . ALA B 1 137 ? -4.559 18.906 16.922 1 88.75 137 ALA B N 1
ATOM 2353 C CA . ALA B 1 137 ? -4.918 19.5 15.648 1 88.75 137 ALA B CA 1
ATOM 2354 C C . ALA B 1 137 ? -4.461 18.625 14.484 1 88.75 137 ALA B C 1
ATOM 2356 O O . ALA B 1 137 ? -5.156 18.516 13.469 1 88.75 137 ALA B O 1
ATOM 2357 N N . LEU B 1 138 ? -3.293 18.031 14.617 1 87 138 LEU B N 1
ATOM 2358 C CA . LEU B 1 138 ? -2.809 17.125 13.578 1 87 138 LEU B CA 1
ATOM 2359 C C . LEU B 1 138 ? -3.744 15.922 13.422 1 87 138 LEU B C 1
ATOM 2361 O O . LEU B 1 138 ? -4.09 15.547 12.297 1 87 138 LEU B O 1
ATOM 2365 N N . ASP B 1 139 ? -4.086 15.359 14.469 1 79.31 139 ASP B N 1
ATOM 2366 C CA . ASP B 1 139 ? -5.012 14.234 14.453 1 79.31 139 ASP B CA 1
ATOM 2367 C C . ASP B 1 139 ? -6.32 14.609 13.766 1 79.31 139 ASP B C 1
ATOM 2369 O O . ASP B 1 139 ? -6.836 13.852 12.938 1 79.31 139 ASP B O 1
ATOM 2373 N N . PHE B 1 140 ? -6.812 15.719 14.109 1 83.62 140 PHE B N 1
ATOM 2374 C CA . PHE B 1 140 ? -8.07 16.188 13.539 1 83.62 140 PHE B CA 1
ATOM 2375 C C . PHE B 1 140 ? -7.938 16.391 12.039 1 83.62 140 PHE B C 1
ATOM 2377 O O . PHE B 1 140 ? -8.805 15.961 11.273 1 83.62 140 PHE B O 1
ATOM 2384 N N . ALA B 1 141 ? -6.859 17.062 11.664 1 90.62 141 ALA B N 1
ATOM 2385 C CA . ALA B 1 141 ? -6.664 17.359 10.25 1 90.62 141 ALA B CA 1
ATOM 2386 C C . ALA B 1 141 ? -6.516 16.078 9.445 1 90.62 141 ALA B C 1
ATOM 2388 O O . ALA B 1 141 ? -7.102 15.938 8.367 1 90.62 141 ALA B O 1
ATOM 2389 N N . THR B 1 142 ? -5.789 15.102 9.984 1 88.94 142 THR B N 1
ATOM 2390 C CA . THR B 1 142 ? -5.582 13.844 9.266 1 88.94 142 THR B CA 1
ATOM 2391 C C . THR B 1 142 ? -6.871 13.031 9.219 1 88.94 142 THR B C 1
ATOM 2393 O O . THR B 1 142 ? -7.152 12.359 8.219 1 88.94 142 THR B O 1
ATOM 2396 N N . ASN B 1 143 ? -7.609 13.055 10.227 1 83.94 143 ASN B N 1
ATOM 2397 C CA . ASN B 1 143 ? -8.898 12.359 10.242 1 83.94 143 ASN B CA 1
ATOM 2398 C C . ASN B 1 143 ? -9.844 12.938 9.195 1 83.94 143 ASN B C 1
ATOM 2400 O O . ASN B 1 143 ? -10.555 12.188 8.516 1 83.94 143 ASN B O 1
ATOM 2404 N N . ASP B 1 144 ? -9.867 14.242 9.148 1 89.06 144 ASP B N 1
ATOM 2405 C CA . ASP B 1 144 ? -10.727 14.867 8.156 1 89.06 144 ASP B CA 1
ATOM 2406 C C . ASP B 1 144 ? -10.352 14.43 6.742 1 89.06 144 ASP B C 1
ATOM 2408 O O . ASP B 1 144 ? -11.227 14.117 5.93 1 89.06 144 ASP B O 1
ATOM 2412 N N . LEU B 1 145 ? -9.086 14.453 6.523 1 90.81 145 LEU B N 1
ATOM 2413 C CA . LEU B 1 145 ? -8.625 14.008 5.207 1 90.81 145 LEU B CA 1
ATOM 2414 C C . LEU B 1 145 ? -9.039 12.562 4.949 1 90.81 145 LEU B C 1
ATOM 2416 O O . LEU B 1 145 ? -9.484 12.227 3.852 1 90.81 145 LEU B O 1
ATOM 2420 N N . ARG B 1 146 ? -8.906 11.719 5.895 1 87.62 146 ARG B N 1
ATOM 2421 C CA . ARG B 1 146 ? -9.266 10.312 5.75 1 87.62 146 ARG B CA 1
ATOM 2422 C C . ARG B 1 146 ? -10.766 10.156 5.531 1 87.62 146 ARG B C 1
ATOM 2424 O O . ARG B 1 146 ? -11.195 9.297 4.754 1 87.62 146 ARG B O 1
ATOM 2431 N N . GLN B 1 147 ? -11.523 10.867 6.23 1 86.75 147 GLN B N 1
ATOM 2432 C CA . GLN B 1 147 ? -12.969 10.828 6.039 1 86.75 147 GLN B CA 1
ATOM 2433 C C . GLN B 1 147 ? -13.344 11.195 4.609 1 86.75 147 GLN B C 1
ATOM 2435 O O . GLN B 1 147 ? -14.242 10.586 4.02 1 86.75 147 GLN B O 1
ATOM 2440 N N . THR B 1 148 ? -12.688 12.227 4.137 1 90.25 148 THR B N 1
ATOM 2441 C CA . THR B 1 148 ? -12.906 12.617 2.746 1 90.25 148 THR B CA 1
ATOM 2442 C C . THR B 1 148 ? -12.617 11.445 1.808 1 90.25 148 THR B C 1
ATOM 2444 O O . THR B 1 148 ? -13.391 11.172 0.892 1 90.25 148 THR B O 1
ATOM 2447 N N . VAL B 1 149 ? -11.57 10.781 2.066 1 89.06 149 VAL B N 1
ATOM 2448 C CA . VAL B 1 149 ? -11.172 9.664 1.219 1 89.06 149 VAL B CA 1
ATOM 2449 C C . VAL B 1 149 ? -12.18 8.523 1.353 1 89.06 149 VAL B C 1
ATOM 2451 O O . VAL B 1 149 ? -12.578 7.918 0.354 1 89.06 149 VAL B O 1
ATOM 2454 N N . VAL B 1 150 ? -12.609 8.211 2.521 1 84.94 150 VAL B N 1
ATOM 2455 C CA . VAL B 1 150 ? -13.586 7.152 2.756 1 84.94 150 VAL B CA 1
ATOM 2456 C C . VAL B 1 150 ? -14.859 7.441 1.962 1 84.94 150 VAL B C 1
ATOM 2458 O O . VAL B 1 150 ? -15.383 6.559 1.276 1 84.94 150 VAL B O 1
ATOM 2461 N N . MET B 1 151 ? -15.266 8.578 2.051 1 86.94 151 MET B N 1
ATOM 2462 C CA . MET B 1 151 ? -16.484 8.953 1.334 1 86.94 151 MET B CA 1
ATOM 2463 C C . MET B 1 151 ? -16.281 8.828 -0.173 1 86.94 151 MET B C 1
ATOM 2465 O O . MET B 1 151 ? -17.203 8.43 -0.894 1 86.94 151 MET B O 1
ATOM 2469 N N . THR B 1 152 ? -15.156 9.273 -0.601 1 89.06 152 THR B N 1
ATOM 2470 C CA . THR B 1 152 ? -14.852 9.164 -2.021 1 89.06 152 THR B CA 1
ATOM 2471 C C . THR B 1 152 ? -14.859 7.707 -2.469 1 89.06 152 THR B C 1
ATOM 2473 O O . THR B 1 152 ? -15.406 7.375 -3.52 1 89.06 152 THR B O 1
ATOM 2476 N N . LEU B 1 153 ? -14.25 6.871 -1.688 1 84.88 153 LEU B N 1
ATOM 2477 C CA . LEU B 1 153 ? -14.195 5.449 -2.012 1 84.88 153 LEU B CA 1
ATOM 2478 C C . LEU B 1 153 ? -15.594 4.844 -2.053 1 84.88 153 LEU B C 1
ATOM 2480 O O . LEU B 1 153 ? -15.914 4.074 -2.959 1 84.88 153 LEU B O 1
ATOM 2484 N N . GLU B 1 154 ? -16.406 5.191 -1.126 1 82.19 154 GLU B N 1
ATOM 2485 C CA . GLU B 1 154 ? -17.781 4.703 -1.094 1 82.19 154 GLU B CA 1
ATOM 2486 C C . GLU B 1 154 ? -18.562 5.172 -2.32 1 82.19 154 GLU B C 1
ATOM 2488 O O . GLU B 1 154 ? -19.312 4.391 -2.924 1 82.19 154 GLU B O 1
ATOM 2493 N N . LYS B 1 155 ? -18.375 6.352 -2.623 1 85.94 155 LYS B N 1
ATOM 2494 C CA . LYS B 1 155 ? -19.031 6.906 -3.801 1 85.94 155 LYS B CA 1
ATOM 2495 C C . LYS B 1 155 ? -18.578 6.184 -5.07 1 85.94 155 LYS B C 1
ATOM 2497 O O . LYS B 1 155 ? -19.375 6.023 -6.008 1 85.94 155 LYS B O 1
ATOM 2502 N N . ALA B 1 156 ? -17.359 5.812 -5.082 1 84.5 156 ALA B N 1
ATOM 2503 C CA . ALA B 1 156 ? -16.797 5.137 -6.25 1 84.5 156 ALA B CA 1
ATOM 2504 C C . ALA B 1 156 ? -17.125 3.646 -6.23 1 84.5 156 ALA B C 1
ATOM 2506 O O . ALA B 1 156 ? -16.703 2.9 -7.113 1 84.5 156 ALA B O 1
ATOM 2507 N N . GLY B 1 157 ? -17.812 3.195 -5.18 1 77.31 157 GLY B N 1
ATOM 2508 C CA . GLY B 1 157 ? -18.297 1.822 -5.145 1 77.31 157 GLY B CA 1
ATOM 2509 C C . GLY B 1 157 ? -17.375 0.892 -4.367 1 77.31 157 GLY B C 1
ATOM 2510 O O . GLY B 1 157 ? -17.5 -0.331 -4.457 1 77.31 157 GLY B O 1
ATOM 2511 N N . PHE B 1 158 ? -16.391 1.49 -3.799 1 72.06 158 PHE B N 1
ATOM 2512 C CA . PHE B 1 158 ? -15.5 0.666 -2.986 1 72.06 158 PHE B CA 1
ATOM 2513 C C . PHE B 1 158 ? -16.031 0.528 -1.567 1 72.06 158 PHE B C 1
ATOM 2515 O O . PHE B 1 158 ? -16.641 1.462 -1.031 1 72.06 158 PHE B O 1
ATOM 2522 N N . ASP B 1 159 ? -16.234 -0.611 -1.051 1 60.91 159 ASP B N 1
ATOM 2523 C CA . ASP B 1 159 ? -16.594 -0.798 0.35 1 60.91 159 ASP B CA 1
ATOM 2524 C C . ASP B 1 159 ? -15.406 -0.532 1.267 1 60.91 159 ASP B C 1
ATOM 2526 O O . ASP B 1 159 ? -14.438 -1.296 1.275 1 60.91 159 ASP B O 1
ATOM 2530 N N . ALA B 1 160 ? -15.32 0.653 1.594 1 54.41 160 ALA B N 1
ATOM 2531 C CA . ALA B 1 160 ? -14.211 0.993 2.48 1 54.41 160 ALA B CA 1
ATOM 2532 C C . ALA B 1 160 ? -14.391 0.359 3.855 1 54.41 160 ALA B C 1
ATOM 2534 O O . ALA B 1 160 ? -13.523 0.478 4.723 1 54.41 160 ALA B O 1
ATOM 2535 N N . ARG B 1 161 ? -15.578 -0.343 4.086 1 47.34 161 ARG B N 1
ATOM 2536 C CA . ARG B 1 161 ? -15.82 -0.962 5.387 1 47.34 161 ARG B CA 1
ATOM 2537 C C . ARG B 1 161 ? -15.008 -2.248 5.535 1 47.34 161 ARG B C 1
ATOM 2539 O O . ARG B 1 161 ? -14.695 -2.91 4.547 1 47.34 161 ARG B O 1
ATOM 2546 N N . PRO B 1 162 ? -14.406 -2.348 6.742 1 42.53 162 PRO B N 1
ATOM 2547 C CA . PRO B 1 162 ? -13.57 -3.539 6.922 1 42.53 162 PRO B CA 1
ATOM 2548 C C . PRO B 1 162 ? -14.195 -4.797 6.32 1 42.53 162 PRO B C 1
ATOM 2550 O O . PRO B 1 162 ? -15.406 -4.992 6.422 1 42.53 162 PRO B O 1
ATOM 2553 N N . LEU B 1 163 ? -13.68 -5.348 5.309 1 36.97 163 LEU B N 1
ATOM 2554 C CA . LEU B 1 163 ? -14.039 -6.727 4.996 1 36.97 163 LEU B CA 1
ATOM 2555 C C . LEU B 1 163 ? -14.25 -7.535 6.27 1 36.97 163 LEU B C 1
ATOM 2557 O O . LEU B 1 163 ? -14.711 -8.68 6.215 1 36.97 163 LEU B O 1
ATOM 2561 N N . PHE B 1 164 ? -13.742 -7.203 7.316 1 33.62 164 PHE B N 1
ATOM 2562 C CA . PHE B 1 164 ? -13.93 -8.094 8.453 1 33.62 164 PHE B CA 1
ATOM 2563 C C . PHE B 1 164 ? -15.406 -8.289 8.75 1 33.62 164 PHE B C 1
ATOM 2565 O O . PHE B 1 164 ? -15.789 -9.242 9.43 1 33.62 164 PHE B O 1
ATOM 2572 N N . ARG B 1 165 ? -16.25 -7.367 8.516 1 34.03 165 ARG B N 1
ATOM 2573 C CA . ARG B 1 165 ? -17.594 -7.789 8.883 1 34.03 165 ARG B CA 1
ATOM 2574 C C . ARG B 1 165 ? -18.078 -8.93 8 1 34.03 165 ARG B C 1
ATOM 2576 O O . ARG B 1 165 ? -19 -9.664 8.367 1 34.03 165 ARG B O 1
ATOM 2583 N N . ARG B 1 166 ? -17.844 -9.031 6.863 1 33.44 166 ARG B N 1
ATOM 2584 C CA . ARG B 1 166 ? -18.469 -10.203 6.262 1 33.44 166 ARG B CA 1
ATOM 2585 C C . ARG B 1 166 ? -18.031 -11.484 6.953 1 33.44 166 ARG B C 1
ATOM 2587 O O . ARG B 1 166 ? -18.594 -12.555 6.719 1 33.44 166 ARG B O 1
ATOM 2594 N N . ILE B 1 167 ? -16.859 -11.523 7.551 1 29.03 167 ILE B N 1
ATOM 2595 C CA . ILE B 1 167 ? -16.656 -12.781 8.266 1 29.03 167 ILE B CA 1
ATOM 2596 C C . ILE B 1 167 ? -17.516 -12.805 9.523 1 29.03 167 ILE B C 1
ATOM 2598 O O . ILE B 1 167 ? -17.703 -13.859 10.133 1 29.03 167 ILE B O 1
ATOM 2602 N N . ARG B 1 168 ? -17.891 -11.773 10.086 1 30.41 168 ARG B N 1
ATOM 2603 C CA . ARG B 1 168 ? -18.734 -12.031 11.242 1 30.41 168 ARG B CA 1
ATOM 2604 C C . ARG B 1 168 ? -20.125 -12.492 10.812 1 30.41 168 ARG B C 1
ATOM 2606 O O . ARG B 1 168 ? -20.891 -13 11.633 1 30.41 168 ARG B O 1
ATOM 2613 N N . GLY B 1 169 ? -20.547 -12.078 9.758 1 26.11 169 GLY B N 1
ATOM 2614 C CA . GLY B 1 169 ? -21.938 -12.484 9.742 1 26.11 169 GLY B CA 1
ATOM 2615 C C . GLY B 1 169 ? -22.141 -13.961 9.461 1 26.11 169 GLY B C 1
ATOM 2616 O O . GLY B 1 169 ? -23.266 -14.438 9.375 1 26.11 169 GLY B O 1
ATOM 2617 N N . LYS B 1 170 ? -21.375 -14.695 8.773 1 27.42 170 LYS B N 1
ATOM 2618 C CA . LYS B 1 170 ? -21.875 -16.062 8.648 1 27.42 170 LYS B CA 1
ATOM 2619 C C . LYS B 1 170 ? -21.672 -16.844 9.945 1 27.42 170 LYS B C 1
ATOM 2621 O O . LYS B 1 170 ? -20.578 -17.359 10.195 1 27.42 170 LYS B O 1
ATOM 2626 N N . ARG B 1 171 ? -22.047 -16.297 11.117 1 21.75 171 ARG B N 1
ATOM 2627 C CA . ARG B 1 171 ? -22.688 -17.266 11.992 1 21.75 171 ARG B CA 1
ATOM 2628 C C . ARG B 1 171 ? -24.078 -17.641 11.5 1 21.75 171 ARG B C 1
ATOM 2630 O O . ARG B 1 171 ? -24.844 -16.766 11.062 1 21.75 171 ARG B O 1
#

Solvent-accessible surface area (backbone atoms only — not comparable to full-atom values): 17939 Å² total; per-residue (Å²): 119,57,72,58,40,48,50,35,33,40,40,45,32,47,44,34,52,69,31,87,72,22,49,75,60,49,47,66,72,70,26,70,63,71,47,52,67,68,56,53,54,53,29,46,35,47,60,61,41,78,42,96,87,68,46,59,40,68,52,58,29,28,42,50,53,48,53,49,47,29,67,73,60,66,51,55,49,40,59,39,42,54,29,45,71,61,13,28,42,59,32,69,60,58,58,46,70,59,87,46,96,45,53,68,58,27,50,64,48,30,60,59,33,46,50,50,27,51,52,35,37,52,30,27,53,70,68,76,46,47,69,31,56,29,47,50,29,46,31,50,24,48,42,38,48,50,14,30,49,36,44,31,33,43,71,54,70,42,86,52,75,51,71,65,57,59,73,65,49,78,114,119,56,72,58,38,47,50,37,32,40,39,44,31,48,43,34,51,69,30,86,70,22,48,75,60,49,45,66,71,69,26,70,61,71,49,52,68,69,56,52,54,54,29,45,33,47,59,60,41,76,41,95,87,68,46,60,41,68,51,59,27,29,41,49,54,47,51,49,47,28,65,73,58,66,49,54,60,38,59,50,52,53,29,51,75,73,39,26,44,69,38,66,41,48,83,50,69,59,89,46,95,43,54,68,58,27,49,64,50,31,60,59,32,46,52,51,26,50,51,35,37,51,31,28,53,70,69,76,45,47,69,66,55,30,53,51,29,47,52,50,25,48,49,39,47,49,21,29,48,46,43,32,36,43,69,54,68,42,66,39,50,47,60,62,54,68,65,59,56,80,112

Organism: NCBI:txid44742

Radius of gyration: 22.01 Å; Cα contacts (8 Å, |Δi|>4): 508; chains: 2; bounding box: 48×61×49 Å

Secondary structure (DSSP, 8-state):
--HHHHHHHHHHHHHHHHSTTHHHHHHHHH-TTS--HHHHHHHH--S-EE-TTSPEEPP--BHHHHHHHHHHH---HHHHHHHHHTTEEEEE-S-----SSSHHHHHHHHHHHHHHHHHHHHHHHTTSS-HHHHHHHHHHHHHHHHHHHHHHHHHTT-----TTHHHHH--/--HHHHHHHHHHHHHHHHSTTHHHHHHHHH-TTS--HHHHHHHH--S-EE-TTSPEEPP--BHHHHHHHHHHH---HHHHHHHHHTTEEEEESTT----SSSHHHHHHHHHHHHHHHHHHHHHHHTTSS-HHHHHHHHHHHHHHHHHHHHHHHHHTT---S-THHHHHS--

Sequence (342 aa):
MSELSQRIARLVHNAASSYPGGIAAIAPRLMEDGRAERTVYQDLNPQPRKLGDGRMKPPCTKIGDMVRVMEITGNLEPLYALCAHFGLVPTSLNALEPDAPNMEREMLQDVPSVVRLHEDCDRLAEGAGSVEEVLGALDFATNDLRQTVVMTLEKAGFDARPLFRRIRGKRMSELSQRIARLVHNAASSYPGGIAAIAPRLMEDGRAERTVYQDLNPQPRKLGDGRMKPPCTKIGDMVRVMEITGNLEPLYALCAHFGLVPTSLNALEPDAPNMEREMLQDVPSVVRLHEDCDRLAEGAGSVEEVLGALDFATNDLRQTVVMTLEKAGFDARPLFRRIRGKR

Foldseek 3Di:
DDPLVLVLLVLLQCLQQVPVVHVVVQLVVLCVVPDDSVVLVQLSDSAWDQDPVRDTHGRNNDPSSSVSSCVVRVDCLSVQSVQVVVVHADADPQLLAQPDPALVVLVVVQVVLVVQLVVQVVCVVVVNHDSSSNSVSVNVNVSSVSNSVCRVCVVVPHRSRDPPVVVPPPD/DDPLVLVLLVQLQCLQQVPVVHVVVQLVVVCVVVDDSVVLVQLSDSAWDQDPVRDTHGRNNDPSSSVSSCLVRVDCVSVCSVQVVVPHDDDQLQVAAQPDPALVVLVVVQVVLVVQLVVQVVCVVVVNHDPVSNVVSVVVNVSSVSSSVCRVCVVVVHNSHRSVVVVPPPD